Protein AF-A0A7C3VGY8-F1 (afdb_monomer_lite)

Foldseek 3Di:
DDPVVVVVVVVVVCCCVVVVDPCVVPPDDQDDDDPPDPDPRDDDDDDDDPVLLEDDQQDDDPVSQQVQQVVCLPVQARWFADPNWTKHQNDKAKFFAPPPVPQDDPDDDPPDPPPDPDPPVDDSNVGHDDDDVVLSVVCVPQDQDDRTQFFSDQDPSFTWGHHPDRRMIMTGAWMAIPPGDIDGSNCVCVVVVDDGGDGTD

pLDDT: mean 78.76, std 17.02, range [38.31, 96.25]

Sequence (201 aa):
MSLSGALLLAEVIKTVFKLRINVSKLGLPQTQVYSGSFSLTGSLTGLITQDKFKTDFFSDDPLEIYAKTRAFAETGGAFFVFRNKNVKIIEARLIADENYENCGNNKTKEKYFDNDAERRIFDYCDYTDYFPSAFLQGIKGMMPDVPAGVIIKADKAGLIVSTVKKGIYIQLLKLKPEGKNVMNYVDFINGFRLKQGEECR

Structure (mmCIF, N/CA/C/O backbone):
data_AF-A0A7C3VGY8-F1
#
_entry.id   AF-A0A7C3VGY8-F1
#
loop_
_atom_site.group_PDB
_atom_site.id
_atom_site.type_symbol
_atom_site.label_atom_id
_atom_site.label_alt_id
_atom_site.label_comp_id
_atom_site.label_asym_id
_atom_site.label_entity_id
_atom_site.label_seq_id
_atom_site.pdbx_PDB_ins_code
_atom_site.Cartn_x
_atom_site.Cartn_y
_atom_site.Cartn_z
_atom_site.occupancy
_atom_site.B_iso_or_equiv
_atom_site.auth_seq_id
_atom_site.auth_comp_id
_atom_site.auth_asym_id
_atom_site.auth_atom_id
_atom_site.pdbx_PDB_model_num
ATOM 1 N N . MET A 1 1 ? 13.370 12.744 -17.026 1.00 56.41 1 MET A N 1
ATOM 2 C CA . MET A 1 1 ? 14.260 11.605 -17.353 1.00 56.41 1 MET A CA 1
ATOM 3 C C . MET A 1 1 ? 15.155 11.355 -16.150 1.00 56.41 1 MET A C 1
ATOM 5 O O . MET A 1 1 ? 15.633 12.333 -15.589 1.00 56.41 1 MET A O 1
ATOM 9 N N . SER A 1 2 ? 15.344 10.105 -15.718 1.00 86.62 2 SER A N 1
ATOM 10 C CA . SER A 1 2 ? 16.280 9.805 -14.626 1.00 86.62 2 SER A CA 1
ATOM 11 C C . SER A 1 2 ? 17.726 10.032 -15.084 1.00 86.62 2 SER A C 1
ATOM 13 O O . SER A 1 2 ? 18.041 9.834 -16.260 1.00 86.62 2 SER A O 1
ATOM 15 N N . LEU A 1 3 ? 18.610 10.428 -14.161 1.00 89.62 3 LEU A N 1
ATOM 16 C CA . LEU A 1 3 ? 20.037 10.625 -14.446 1.00 89.62 3 LEU A CA 1
ATOM 17 C C . LEU A 1 3 ? 20.660 9.363 -15.063 1.00 89.62 3 LEU A C 1
ATOM 19 O O . LEU A 1 3 ? 21.367 9.444 -16.064 1.00 89.62 3 LEU A O 1
ATOM 23 N N . SER A 1 4 ? 20.320 8.191 -14.522 1.00 92.19 4 SER A N 1
ATOM 24 C CA . SER A 1 4 ? 20.782 6.898 -15.031 1.00 92.19 4 SER A CA 1
ATOM 25 C C . SER A 1 4 ? 20.350 6.654 -16.476 1.00 92.19 4 SER A C 1
ATOM 27 O O . SER A 1 4 ? 21.155 6.191 -17.277 1.00 92.19 4 SER A O 1
ATOM 29 N N . GLY A 1 5 ? 19.107 7.005 -16.832 1.00 91.38 5 GLY A N 1
ATOM 30 C CA . GLY A 1 5 ? 18.607 6.866 -18.200 1.00 91.38 5 GLY A CA 1
ATOM 31 C C . GLY A 1 5 ? 19.351 7.766 -19.187 1.00 91.38 5 GLY A C 1
ATOM 32 O O . GLY A 1 5 ? 19.721 7.318 -20.270 1.00 91.38 5 GLY A O 1
ATOM 33 N N . ALA A 1 6 ? 19.634 9.011 -18.794 1.00 92.75 6 ALA A N 1
ATOM 34 C CA . ALA A 1 6 ? 20.391 9.945 -19.624 1.00 92.75 6 ALA A CA 1
ATOM 35 C C . ALA A 1 6 ? 21.850 9.494 -19.829 1.00 92.75 6 ALA A C 1
ATOM 37 O O . ALA A 1 6 ? 22.349 9.542 -20.952 1.00 92.75 6 ALA A O 1
ATOM 38 N N . LEU A 1 7 ? 22.516 9.012 -18.772 1.00 94.50 7 LEU A N 1
ATOM 39 C CA . LEU A 1 7 ? 23.892 8.506 -18.846 1.00 94.50 7 LEU A CA 1
ATOM 40 C C . LEU A 1 7 ? 23.999 7.246 -19.713 1.00 94.50 7 LEU A C 1
ATOM 42 O O . LEU A 1 7 ? 24.884 7.167 -20.562 1.00 94.50 7 LEU A O 1
ATOM 46 N N . LEU A 1 8 ? 23.076 6.292 -19.542 1.00 93.06 8 LEU A N 1
ATOM 47 C CA . LEU A 1 8 ? 23.017 5.091 -20.379 1.00 93.06 8 LEU A CA 1
ATOM 48 C C . LEU A 1 8 ? 22.812 5.449 -21.849 1.00 93.06 8 LEU A C 1
ATOM 50 O O . LEU A 1 8 ? 23.540 4.952 -22.703 1.00 93.06 8 LEU A O 1
ATOM 54 N N . LEU A 1 9 ? 21.863 6.340 -22.147 1.00 92.12 9 LEU A N 1
ATOM 55 C CA . LEU A 1 9 ? 21.611 6.776 -23.517 1.00 92.12 9 LEU A CA 1
ATOM 56 C C . LEU A 1 9 ? 22.845 7.456 -24.125 1.00 92.12 9 LEU A C 1
ATOM 58 O O . LEU A 1 9 ? 23.210 7.155 -25.260 1.00 92.12 9 LEU A O 1
ATOM 62 N N . ALA A 1 10 ? 23.511 8.331 -23.369 1.00 93.25 10 ALA A N 1
ATOM 63 C CA . ALA A 1 10 ? 24.729 8.997 -23.817 1.00 93.25 10 ALA A CA 1
ATOM 64 C C . ALA A 1 10 ? 25.854 7.994 -24.130 1.00 93.25 10 ALA A C 1
ATOM 66 O O . ALA A 1 10 ? 26.498 8.102 -25.176 1.00 93.25 10 ALA A O 1
ATOM 67 N N . GLU A 1 11 ? 26.062 6.990 -23.274 1.00 92.00 11 GLU A N 1
ATOM 68 C CA . GLU A 1 11 ? 27.097 5.973 -23.490 1.00 92.00 11 GLU A CA 1
ATOM 69 C C . GLU A 1 11 ? 26.755 5.040 -24.661 1.00 92.00 11 GLU A C 1
ATOM 71 O O . GLU A 1 11 ? 27.634 4.703 -25.459 1.00 92.00 11 GLU A O 1
ATOM 76 N N . VAL A 1 12 ? 25.477 4.682 -24.834 1.00 88.88 12 VAL A N 1
ATOM 77 C CA . VAL A 1 12 ? 25.000 3.917 -25.998 1.00 88.88 12 VAL A CA 1
ATOM 78 C C . VAL A 1 12 ? 25.248 4.697 -27.288 1.00 88.88 12 VAL A C 1
ATOM 80 O O . VAL A 1 12 ? 25.856 4.156 -28.211 1.00 88.88 12 VAL A O 1
ATOM 83 N N . ILE A 1 13 ? 24.857 5.975 -27.346 1.00 89.44 13 ILE A N 1
ATOM 84 C CA . ILE A 1 13 ? 25.100 6.851 -28.505 1.00 89.44 13 ILE A CA 1
ATOM 85 C C . ILE A 1 13 ? 26.599 6.897 -28.812 1.00 89.44 13 ILE A C 1
ATOM 87 O O . ILE A 1 13 ? 27.023 6.598 -29.930 1.00 89.44 13 ILE A O 1
ATOM 91 N N . LYS A 1 14 ? 27.424 7.203 -27.808 1.00 91.19 14 LYS A N 1
ATOM 92 C CA . LYS A 1 14 ? 28.880 7.284 -27.957 1.00 91.19 14 LYS A CA 1
ATOM 93 C C . LYS A 1 14 ? 29.476 5.980 -28.481 1.00 91.19 14 LYS A C 1
ATOM 95 O O . LYS A 1 14 ? 30.331 6.022 -29.363 1.00 91.19 14 LYS A O 1
ATOM 100 N N . THR A 1 15 ? 29.013 4.836 -27.987 1.00 88.06 15 THR A N 1
ATOM 101 C CA . THR A 1 15 ? 29.495 3.515 -28.408 1.00 88.06 15 THR A CA 1
ATOM 102 C C . THR A 1 15 ? 29.087 3.208 -29.848 1.00 88.06 15 THR A C 1
ATOM 104 O O . THR A 1 15 ? 29.935 2.808 -30.647 1.00 88.06 15 THR A O 1
ATOM 107 N N . VAL A 1 16 ? 27.830 3.469 -30.219 1.00 86.50 16 VAL A N 1
ATOM 108 C CA . VAL A 1 16 ? 27.329 3.269 -31.589 1.00 86.50 16 VAL A CA 1
ATOM 109 C C . VAL A 1 16 ? 28.125 4.107 -32.592 1.00 86.50 16 VAL A C 1
ATOM 111 O O . VAL A 1 16 ? 28.576 3.568 -33.603 1.00 86.50 16 VAL A O 1
ATOM 114 N N . PHE A 1 17 ? 28.374 5.388 -32.302 1.00 87.00 17 PHE A N 1
ATOM 115 C CA . PHE A 1 17 ? 29.113 6.271 -33.213 1.00 87.00 17 PHE A CA 1
ATOM 116 C C . PHE A 1 17 ? 30.624 6.003 -33.230 1.00 87.00 17 PHE A C 1
ATOM 118 O O . PHE A 1 17 ? 31.230 6.014 -34.303 1.00 87.00 17 PHE A O 1
ATOM 125 N N . LYS A 1 18 ? 31.244 5.728 -32.074 1.00 89.94 18 LYS A N 1
ATOM 126 C CA . LYS A 1 18 ? 32.696 5.495 -31.978 1.00 89.94 18 LYS A CA 1
ATOM 127 C C . LYS A 1 18 ? 33.111 4.152 -32.575 1.00 89.94 18 LYS A C 1
ATOM 129 O O . LYS A 1 18 ? 34.132 4.084 -33.251 1.00 89.94 18 LYS A O 1
ATOM 134 N N . LEU A 1 19 ? 32.334 3.098 -32.328 1.00 85.25 19 LEU A N 1
ATOM 135 C CA . LEU A 1 19 ? 32.638 1.740 -32.793 1.00 85.25 19 LEU A CA 1
ATOM 136 C C . LEU A 1 19 ? 31.922 1.381 -34.104 1.00 85.25 19 LEU A C 1
ATOM 138 O O . LEU A 1 19 ? 32.113 0.280 -34.611 1.00 85.25 19 LEU A O 1
ATOM 142 N N . ARG A 1 20 ? 31.108 2.296 -34.660 1.00 81.88 20 ARG A N 1
ATOM 143 C CA . ARG A 1 20 ? 30.289 2.083 -35.870 1.00 81.88 20 ARG A CA 1
ATOM 144 C C . ARG A 1 20 ? 29.489 0.775 -35.805 1.00 81.88 20 ARG A C 1
ATOM 146 O O . ARG A 1 20 ? 29.411 0.031 -36.783 1.00 81.88 20 ARG A O 1
ATOM 153 N N . ILE A 1 21 ? 28.914 0.481 -34.636 1.00 80.19 21 ILE A N 1
ATOM 154 C CA . ILE A 1 21 ? 28.142 -0.746 -34.416 1.00 80.19 21 ILE A CA 1
ATOM 155 C C . ILE A 1 21 ? 26.919 -0.717 -35.323 1.00 80.19 21 ILE A C 1
ATOM 157 O O . ILE A 1 21 ? 26.091 0.191 -35.254 1.00 80.19 21 ILE A O 1
ATOM 161 N N . ASN A 1 22 ? 26.778 -1.750 -36.149 1.00 78.50 22 ASN A N 1
ATOM 162 C CA . ASN A 1 22 ? 25.560 -1.955 -36.908 1.00 78.50 22 ASN A CA 1
ATOM 163 C C . ASN A 1 22 ? 24.499 -2.584 -35.994 1.00 78.50 22 ASN A C 1
ATOM 165 O O . ASN A 1 22 ? 24.456 -3.802 -35.820 1.00 78.50 22 ASN A O 1
ATOM 169 N N . VAL A 1 23 ? 23.662 -1.738 -35.390 1.00 76.94 23 VAL A N 1
ATOM 170 C CA . VAL A 1 23 ? 22.652 -2.143 -34.398 1.00 76.94 23 VAL A CA 1
ATOM 171 C C . VAL A 1 23 ? 21.652 -3.154 -34.969 1.00 76.94 23 VAL A C 1
ATOM 173 O O . VAL A 1 23 ? 21.192 -4.018 -34.232 1.00 76.94 23 VAL A O 1
ATOM 176 N N . SER A 1 24 ? 21.373 -3.135 -36.278 1.00 74.00 24 SER A N 1
ATOM 177 C CA . SER A 1 24 ? 20.481 -4.133 -36.889 1.00 74.00 24 SER A CA 1
ATOM 178 C C . SER A 1 24 ? 21.103 -5.529 -36.994 1.00 74.00 24 SER A C 1
ATOM 180 O O . SER A 1 24 ? 20.370 -6.503 -37.130 1.00 74.00 24 SER A O 1
ATOM 182 N N . LYS A 1 25 ? 22.437 -5.642 -36.918 1.00 74.56 25 LYS A N 1
ATOM 183 C CA . LYS A 1 25 ? 23.167 -6.921 -36.972 1.00 74.56 25 LYS A CA 1
ATOM 184 C C . LYS A 1 25 ? 23.657 -7.408 -35.609 1.00 74.56 25 LYS A C 1
ATOM 186 O O . LYS A 1 25 ? 23.795 -8.608 -35.416 1.00 74.56 25 LYS A O 1
ATOM 191 N N . LEU A 1 26 ? 23.982 -6.481 -34.708 1.00 75.38 26 LEU A N 1
ATOM 192 C CA . LEU A 1 26 ? 24.621 -6.763 -33.415 1.00 75.38 26 LEU A CA 1
ATOM 193 C C . LEU A 1 26 ? 23.716 -6.459 -32.214 1.00 75.38 26 LEU A C 1
ATOM 195 O O . LEU A 1 26 ? 24.112 -6.699 -31.075 1.00 75.38 26 LEU A O 1
ATOM 199 N N . GLY A 1 27 ? 22.522 -5.911 -32.447 1.00 75.38 27 GLY A N 1
ATOM 200 C CA . GLY A 1 27 ? 21.518 -5.744 -31.406 1.00 75.38 27 GLY A CA 1
ATOM 201 C C . GLY A 1 27 ? 21.062 -7.101 -30.879 1.00 75.38 27 GLY A C 1
ATOM 202 O O . GLY A 1 27 ? 20.895 -8.048 -31.645 1.00 75.38 27 GLY A O 1
ATOM 203 N N . LEU A 1 28 ? 20.853 -7.192 -29.567 1.00 77.69 28 LEU A N 1
ATOM 204 C CA . LEU A 1 28 ? 20.262 -8.376 -28.955 1.00 77.69 28 LEU A CA 1
ATOM 205 C C . LEU A 1 28 ? 18.765 -8.399 -29.302 1.00 77.69 28 LEU A C 1
ATOM 207 O O . LEU A 1 28 ? 18.043 -7.495 -28.869 1.00 77.69 28 LEU A O 1
ATOM 211 N N . PRO A 1 29 ? 18.280 -9.374 -30.094 1.00 73.62 29 PRO A N 1
ATOM 212 C CA . PRO A 1 29 ? 16.857 -9.478 -30.370 1.00 73.62 29 PRO A CA 1
ATOM 213 C C . PRO A 1 29 ? 16.116 -9.811 -29.074 1.00 73.62 29 PRO A C 1
ATOM 215 O O . PRO A 1 29 ? 16.595 -10.591 -28.251 1.00 73.62 29 PRO A O 1
ATOM 218 N N . GLN A 1 30 ? 14.927 -9.237 -28.893 1.00 69.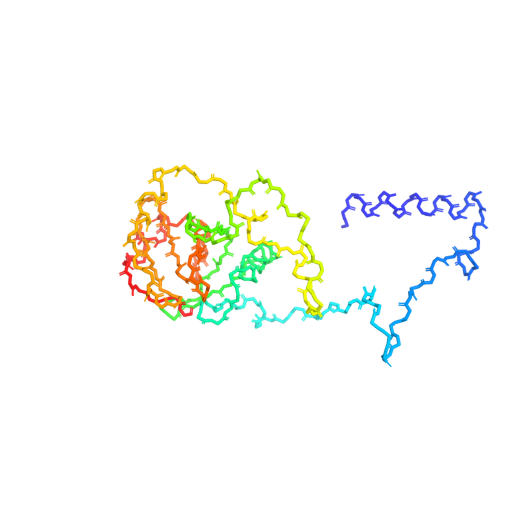88 30 GLN A N 1
ATOM 219 C CA . GLN A 1 30 ? 14.043 -9.682 -27.820 1.00 69.88 30 GLN A CA 1
ATOM 220 C C . GLN A 1 30 ? 13.594 -11.113 -28.121 1.00 69.88 30 GLN A C 1
ATOM 222 O O . GLN A 1 30 ? 13.095 -11.393 -29.213 1.00 69.88 30 GLN A O 1
ATOM 227 N N . THR A 1 31 ? 13.768 -12.018 -27.160 1.00 69.75 31 THR A N 1
ATOM 228 C CA . THR A 1 31 ? 13.291 -13.396 -27.282 1.00 69.75 31 THR A CA 1
ATOM 229 C C . THR A 1 31 ? 11.768 -13.379 -27.367 1.00 69.75 31 THR A C 1
ATOM 231 O O . THR A 1 31 ? 11.090 -13.022 -26.402 1.00 69.75 31 THR A O 1
ATOM 234 N N . GLN A 1 32 ? 11.221 -13.728 -28.532 1.00 60.91 32 GLN A N 1
ATOM 235 C CA . GLN A 1 32 ? 9.778 -13.848 -28.710 1.00 60.91 32 GLN A CA 1
ATOM 236 C C . GLN A 1 32 ? 9.271 -15.057 -27.921 1.00 60.91 32 GLN A C 1
ATOM 238 O O . GLN A 1 32 ? 9.801 -16.161 -28.046 1.00 60.91 32 GLN A O 1
ATOM 243 N N . VAL A 1 33 ? 8.243 -14.844 -27.102 1.00 58.56 33 VAL A N 1
ATOM 244 C CA . VAL A 1 33 ? 7.562 -15.923 -26.386 1.00 58.56 33 VAL A CA 1
ATOM 245 C C . VAL A 1 33 ? 6.586 -16.576 -27.365 1.00 58.56 33 VAL A C 1
ATOM 247 O O . VAL A 1 33 ? 5.545 -16.003 -27.678 1.00 58.56 33 VAL A O 1
ATOM 250 N N . TYR A 1 34 ? 6.928 -17.757 -27.884 1.00 53.78 34 TYR A N 1
ATOM 251 C CA . TYR A 1 34 ? 5.995 -18.564 -28.673 1.00 53.78 34 TYR A CA 1
ATOM 252 C C . TYR A 1 34 ? 4.955 -19.202 -27.745 1.00 53.78 34 TYR A C 1
ATOM 254 O O . TYR A 1 34 ? 5.297 -19.738 -26.687 1.00 53.78 34 TYR A O 1
ATOM 262 N N . SER A 1 35 ? 3.683 -19.167 -28.149 1.00 48.94 35 SER A N 1
ATOM 263 C CA . SER A 1 35 ? 2.588 -19.851 -27.457 1.00 48.94 35 SER A CA 1
ATOM 264 C C . SER A 1 35 ? 2.869 -21.359 -27.409 1.00 48.94 35 SER A C 1
ATOM 266 O O . SER A 1 35 ? 2.664 -22.056 -28.400 1.00 48.94 35 SER A O 1
ATOM 268 N N . GLY A 1 36 ? 3.389 -21.851 -26.282 1.00 54.25 36 GLY A N 1
ATOM 269 C CA . GLY A 1 36 ? 3.703 -23.270 -26.064 1.00 54.25 36 GLY A CA 1
ATOM 270 C C . GLY A 1 36 ? 5.089 -23.553 -25.475 1.00 54.25 36 GLY A C 1
ATOM 271 O O . GLY A 1 36 ? 5.300 -24.643 -24.954 1.00 54.25 36 GLY A O 1
ATOM 272 N N . SER A 1 37 ? 6.021 -22.593 -25.486 1.00 46.81 37 SER A N 1
ATOM 273 C CA . SER A 1 37 ? 7.323 -22.731 -24.817 1.00 46.81 37 SER A CA 1
ATOM 274 C C . SER A 1 37 ? 7.367 -21.872 -23.554 1.00 46.81 37 SER A C 1
ATOM 276 O O . SER A 1 37 ? 7.273 -20.647 -23.631 1.00 46.81 37 SER A O 1
ATOM 278 N N . PHE A 1 38 ? 7.526 -22.511 -22.396 1.00 47.41 38 PHE A N 1
ATOM 279 C CA . PHE A 1 38 ? 7.606 -21.880 -21.076 1.00 47.41 38 PHE A CA 1
ATOM 280 C C . P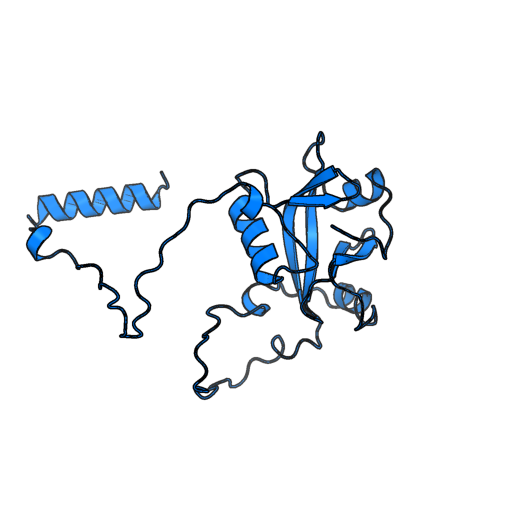HE A 1 38 ? 8.959 -21.159 -20.889 1.00 47.41 38 PHE A C 1
ATOM 282 O O . PHE A 1 38 ? 9.815 -21.580 -20.120 1.00 47.41 38 PHE A O 1
ATOM 289 N N . SER A 1 39 ? 9.186 -20.081 -21.642 1.00 47.94 39 SER A N 1
ATOM 290 C CA . SER A 1 39 ? 10.309 -19.156 -21.456 1.00 47.94 39 SER A CA 1
ATOM 291 C C . SER A 1 39 ? 9.740 -17.771 -21.155 1.00 47.94 39 SER A C 1
ATOM 293 O O . SER A 1 39 ? 9.457 -16.990 -22.062 1.00 47.94 39 SER A O 1
ATOM 295 N N . LEU A 1 40 ? 9.536 -17.486 -19.864 1.00 51.22 40 LEU A N 1
ATOM 296 C CA . LEU A 1 40 ? 9.096 -16.193 -19.326 1.00 51.22 40 LEU A CA 1
ATOM 297 C C . LEU A 1 40 ? 10.160 -15.098 -19.539 1.00 51.22 40 LEU A C 1
ATOM 299 O O . LEU A 1 40 ? 10.891 -14.761 -18.610 1.00 51.22 40 LEU A O 1
ATOM 303 N N . THR A 1 41 ? 10.277 -14.516 -20.732 1.00 57.12 41 THR A N 1
ATOM 304 C CA . THR A 1 41 ? 11.189 -13.364 -20.932 1.00 57.12 41 THR A CA 1
ATOM 305 C C . THR A 1 41 ? 10.503 -12.085 -21.394 1.00 57.12 41 THR A C 1
ATOM 307 O O . THR A 1 41 ? 11.120 -11.026 -21.346 1.00 57.12 41 THR A O 1
ATOM 310 N N . GLY A 1 42 ? 9.233 -12.147 -21.801 1.00 57.12 42 GLY A N 1
ATOM 311 C CA . GLY A 1 42 ? 8.438 -10.968 -22.141 1.00 57.12 42 GLY A CA 1
ATOM 312 C C . GLY A 1 42 ? 7.233 -10.834 -21.219 1.00 57.12 42 GLY A C 1
ATOM 313 O O . GLY A 1 42 ? 6.393 -11.728 -21.183 1.00 57.12 42 GLY A O 1
ATOM 314 N N . SER A 1 43 ? 7.127 -9.717 -20.500 1.00 67.38 43 SER A N 1
ATOM 315 C CA . SER A 1 43 ? 5.898 -9.301 -19.822 1.00 67.38 43 SER A CA 1
ATOM 316 C C . SER A 1 43 ? 5.405 -7.989 -20.429 1.00 67.38 43 SER A C 1
ATOM 318 O O . SER A 1 43 ? 6.192 -7.108 -20.776 1.00 67.38 43 SER A O 1
ATOM 320 N N . LEU A 1 44 ? 4.089 -7.874 -20.606 1.00 75.44 44 LEU A N 1
ATOM 321 C CA . LEU A 1 44 ? 3.456 -6.638 -21.051 1.00 75.44 44 LEU A CA 1
ATOM 322 C C . LEU A 1 44 ? 2.961 -5.875 -19.828 1.00 75.44 44 LEU A C 1
ATOM 324 O O . LEU A 1 44 ? 2.188 -6.402 -19.028 1.00 75.44 44 LEU A O 1
ATOM 328 N N . THR A 1 45 ? 3.375 -4.620 -19.703 1.00 78.44 45 THR A N 1
ATOM 329 C CA . THR A 1 45 ? 2.838 -3.720 -18.683 1.00 78.44 45 THR A CA 1
ATOM 330 C C . THR A 1 45 ? 1.561 -3.084 -19.217 1.00 78.44 45 THR A C 1
ATOM 332 O O . THR A 1 45 ? 1.598 -2.318 -20.179 1.00 78.44 45 THR A O 1
ATOM 335 N N . GLY A 1 46 ? 0.424 -3.412 -18.606 1.00 79.19 46 GLY A N 1
ATOM 336 C CA . GLY A 1 46 ? -0.855 -2.786 -18.934 1.00 79.19 46 GLY A CA 1
ATOM 337 C C . GLY A 1 46 ? -0.895 -1.306 -18.544 1.00 79.19 46 GLY A C 1
ATOM 338 O O . GLY A 1 46 ? -0.167 -0.856 -17.658 1.00 79.19 46 GLY A O 1
ATOM 339 N N . LEU A 1 47 ? -1.781 -0.547 -19.189 1.00 85.31 47 LEU A N 1
ATOM 340 C CA . LEU A 1 47 ? -2.054 0.830 -18.789 1.00 85.31 47 LEU A CA 1
ATOM 341 C C . LEU A 1 47 ? -2.688 0.850 -17.390 1.00 85.31 47 LEU A C 1
ATOM 343 O O . LEU A 1 47 ? -3.615 0.091 -17.106 1.00 85.31 47 LEU A O 1
ATOM 347 N N . ILE A 1 48 ? -2.202 1.736 -16.523 1.00 84.88 48 ILE A N 1
ATOM 348 C CA . ILE A 1 48 ? -2.739 1.899 -15.171 1.00 84.88 48 ILE A CA 1
ATOM 349 C C . ILE A 1 48 ? -4.038 2.711 -15.259 1.00 84.88 48 ILE A C 1
ATOM 351 O O . ILE A 1 48 ? -4.013 3.906 -15.551 1.00 84.88 48 ILE A O 1
ATOM 355 N N . THR A 1 49 ? -5.175 2.062 -15.005 1.00 87.19 49 THR A N 1
ATOM 356 C CA . THR A 1 49 ? -6.491 2.710 -14.885 1.00 87.19 49 THR A CA 1
ATOM 357 C C . THR A 1 49 ? -6.763 3.154 -13.445 1.00 87.19 49 THR A C 1
ATOM 359 O O . THR A 1 49 ? -6.103 2.697 -12.513 1.00 87.19 49 THR A O 1
ATOM 362 N N . GLN A 1 50 ? -7.744 4.041 -13.235 1.00 82.38 50 GLN A N 1
ATOM 363 C CA . GLN A 1 50 ? -8.093 4.541 -11.894 1.00 82.38 50 GLN A CA 1
ATOM 364 C C . GLN A 1 50 ? -8.505 3.423 -10.926 1.00 82.38 50 GLN A C 1
ATOM 366 O O . GLN A 1 50 ? -8.144 3.469 -9.752 1.00 82.38 50 GLN A O 1
ATOM 371 N N . ASP A 1 51 ? -9.163 2.378 -11.424 1.00 85.25 51 ASP A N 1
ATOM 372 C CA . ASP A 1 51 ? -9.586 1.235 -10.609 1.00 85.25 51 ASP A CA 1
ATOM 373 C C . ASP A 1 51 ? -8.401 0.483 -9.994 1.00 85.25 51 ASP A C 1
ATOM 375 O O . ASP A 1 51 ? -8.517 -0.082 -8.912 1.00 85.25 51 ASP A O 1
ATOM 379 N N . LYS A 1 52 ? -7.224 0.527 -10.637 1.00 87.38 52 LYS A N 1
ATOM 380 C CA . LYS A 1 52 ? -5.999 -0.102 -10.121 1.00 87.38 52 LYS A CA 1
ATOM 381 C C . LYS A 1 52 ? -5.407 0.620 -8.910 1.00 87.38 52 LYS A C 1
ATOM 383 O O . LYS A 1 52 ? -4.587 0.028 -8.212 1.00 87.38 52 LYS A O 1
ATOM 388 N N . PHE A 1 53 ? -5.815 1.865 -8.656 1.00 88.12 53 PHE A N 1
ATOM 389 C CA . PHE A 1 53 ? -5.431 2.600 -7.449 1.00 88.12 53 PHE A CA 1
ATOM 390 C C . PHE A 1 53 ? -6.295 2.232 -6.247 1.00 88.12 53 PHE A C 1
ATOM 392 O O . PHE A 1 53 ? -5.881 2.504 -5.119 1.00 88.12 53 PHE A O 1
ATOM 399 N N . LYS A 1 54 ? -7.481 1.652 -6.471 1.00 93.19 54 LYS A N 1
ATOM 400 C CA . LYS A 1 54 ? -8.333 1.207 -5.379 1.00 93.19 54 LYS A CA 1
ATOM 401 C C . LYS A 1 54 ? -7.711 -0.039 -4.747 1.00 93.19 54 LYS A C 1
ATOM 403 O O . LYS A 1 54 ? -7.384 -1.010 -5.429 1.00 93.19 54 LYS A O 1
ATOM 408 N N . THR A 1 55 ? -7.554 0.030 -3.439 1.00 93.31 55 THR A N 1
ATOM 409 C CA . THR A 1 55 ? -7.121 -1.057 -2.575 1.00 93.31 55 THR A CA 1
ATOM 410 C C . THR A 1 55 ? -8.343 -1.629 -1.887 1.00 93.31 55 THR A C 1
ATOM 412 O O . THR A 1 55 ? -9.118 -0.874 -1.294 1.00 93.31 55 THR A O 1
ATOM 415 N N . ASP A 1 56 ? -8.475 -2.949 -1.920 1.00 93.25 56 ASP A N 1
ATOM 416 C CA . ASP A 1 56 ? -9.487 -3.662 -1.152 1.00 93.25 56 ASP A CA 1
ATOM 417 C C . ASP A 1 56 ? -8.808 -4.609 -0.157 1.00 93.25 56 ASP A C 1
ATOM 419 O O . ASP A 1 56 ? -8.228 -5.625 -0.532 1.00 93.25 56 ASP A O 1
ATOM 423 N N . PHE A 1 57 ? -8.872 -4.279 1.134 1.00 92.56 57 PHE A N 1
ATOM 424 C CA . PHE A 1 57 ? -8.261 -5.100 2.182 1.00 92.56 57 PHE A CA 1
ATOM 425 C C . PHE A 1 57 ? -8.958 -6.454 2.380 1.00 92.56 57 PHE A C 1
ATOM 427 O O . PHE A 1 57 ? -8.384 -7.325 3.036 1.00 92.56 57 PHE A O 1
ATOM 434 N N . PHE A 1 58 ? -10.168 -6.636 1.839 1.00 91.81 58 PHE A N 1
ATOM 435 C CA . PHE A 1 58 ? -10.947 -7.870 1.944 1.00 91.81 58 PHE A CA 1
ATOM 436 C C . PHE A 1 58 ? -10.595 -8.895 0.865 1.00 91.81 58 PHE A C 1
ATOM 438 O O . PHE A 1 58 ? -10.845 -10.084 1.069 1.00 91.81 58 PHE A O 1
ATOM 445 N N . SER A 1 59 ? -10.035 -8.458 -0.266 1.00 91.38 59 SER A N 1
ATOM 446 C CA . SER A 1 59 ? -9.715 -9.334 -1.399 1.00 91.38 59 SER A CA 1
ATOM 447 C C . SER A 1 59 ? -8.251 -9.309 -1.818 1.00 91.38 59 SER A C 1
ATOM 449 O O . SER A 1 59 ? -7.736 -10.344 -2.243 1.00 91.38 59 SER A O 1
ATOM 451 N N . ASP A 1 60 ? -7.587 -8.156 -1.731 1.00 91.19 60 ASP A N 1
ATOM 452 C CA . ASP A 1 60 ? -6.249 -7.985 -2.293 1.00 91.19 60 ASP A CA 1
ATOM 453 C C . ASP A 1 60 ? -5.188 -8.687 -1.439 1.00 91.19 60 ASP A C 1
ATOM 455 O O . ASP A 1 60 ? -5.242 -8.700 -0.204 1.00 91.19 60 ASP A O 1
ATOM 459 N N . ASP A 1 61 ? -4.170 -9.233 -2.108 1.00 91.44 61 ASP A N 1
ATOM 460 C CA . ASP A 1 61 ? -3.022 -9.813 -1.419 1.00 91.44 61 ASP A CA 1
ATOM 461 C C . ASP A 1 61 ? -2.229 -8.718 -0.679 1.00 91.44 61 ASP A C 1
ATOM 463 O O . ASP A 1 61 ? -1.999 -7.645 -1.244 1.00 91.44 61 ASP A O 1
ATOM 467 N N . PRO A 1 62 ? -1.735 -8.952 0.551 1.00 91.06 62 PRO A N 1
ATOM 468 C CA . PRO A 1 62 ? -1.034 -7.918 1.313 1.00 91.06 62 PRO A CA 1
ATOM 469 C C . PRO A 1 62 ? 0.185 -7.359 0.580 1.00 91.06 62 PRO A C 1
ATOM 471 O O . PRO A 1 62 ? 0.481 -6.164 0.680 1.00 91.06 62 PRO A O 1
ATOM 474 N N . LEU A 1 63 ? 0.879 -8.214 -0.179 1.00 90.19 63 LEU A N 1
ATOM 475 C CA . LEU A 1 63 ? 2.035 -7.819 -0.972 1.00 90.19 63 LEU A CA 1
ATOM 476 C C . LEU A 1 63 ? 1.612 -6.888 -2.106 1.00 90.19 63 LEU A C 1
ATOM 478 O O . LEU A 1 63 ? 2.291 -5.902 -2.380 1.00 90.19 63 LEU A O 1
ATOM 482 N N . GLU A 1 64 ? 0.471 -7.175 -2.733 1.00 90.44 64 GLU A N 1
ATOM 483 C CA . GLU A 1 64 ? -0.105 -6.335 -3.776 1.00 90.44 64 GLU A CA 1
ATOM 484 C C . GLU A 1 64 ? -0.515 -4.975 -3.209 1.00 90.44 64 GLU A C 1
ATOM 486 O O . GLU A 1 64 ? -0.167 -3.948 -3.788 1.00 90.44 64 GLU A O 1
ATOM 491 N N . ILE A 1 65 ? -1.173 -4.937 -2.047 1.00 92.38 65 ILE A N 1
ATOM 492 C CA . ILE A 1 65 ? -1.550 -3.680 -1.384 1.00 92.38 65 ILE A CA 1
ATOM 493 C C . ILE A 1 65 ? -0.308 -2.836 -1.073 1.00 92.38 65 ILE A C 1
ATOM 495 O O . ILE A 1 65 ? -0.268 -1.627 -1.341 1.00 92.38 65 ILE A O 1
ATOM 499 N N . TYR A 1 66 ? 0.724 -3.467 -0.518 1.00 92.50 66 TYR A N 1
ATOM 500 C CA . TYR A 1 66 ? 1.987 -2.805 -0.212 1.00 92.50 66 TYR A CA 1
ATOM 501 C C . TYR A 1 66 ? 2.691 -2.305 -1.482 1.00 92.50 66 TYR A C 1
ATOM 503 O O . TYR A 1 66 ? 3.127 -1.149 -1.540 1.00 92.50 66 TYR A O 1
ATOM 511 N N . ALA A 1 67 ? 2.737 -3.126 -2.533 1.00 90.56 67 ALA A N 1
ATOM 512 C CA . ALA A 1 67 ? 3.312 -2.764 -3.823 1.00 90.56 67 ALA A CA 1
ATOM 513 C C . ALA A 1 67 ? 2.552 -1.605 -4.484 1.00 90.56 67 ALA A C 1
ATOM 515 O O . ALA A 1 67 ? 3.192 -0.647 -4.916 1.00 90.56 67 ALA A O 1
ATOM 516 N N . LYS A 1 68 ? 1.211 -1.630 -4.494 1.00 92.00 68 LYS A N 1
ATOM 517 C CA . LYS A 1 68 ? 0.355 -0.523 -4.965 1.00 92.00 68 LYS A CA 1
ATOM 518 C C . LYS A 1 68 ? 0.666 0.761 -4.203 1.00 92.00 68 LYS A C 1
ATOM 520 O O . LYS A 1 68 ? 0.884 1.806 -4.812 1.00 92.00 68 LYS A O 1
ATOM 525 N N . THR A 1 69 ? 0.747 0.680 -2.875 1.00 92.81 69 THR A N 1
ATOM 526 C CA . THR A 1 69 ? 1.051 1.838 -2.023 1.00 92.81 69 THR A CA 1
ATOM 527 C C . THR A 1 69 ? 2.388 2.473 -2.409 1.00 92.81 69 THR A C 1
ATOM 529 O O . THR A 1 69 ? 2.467 3.689 -2.575 1.00 92.81 69 THR A O 1
ATOM 532 N N . ARG A 1 70 ? 3.429 1.659 -2.622 1.00 91.25 70 ARG A N 1
ATOM 533 C CA . ARG A 1 70 ? 4.757 2.144 -3.028 1.00 91.25 70 ARG A CA 1
ATOM 534 C C . ARG A 1 70 ? 4.793 2.666 -4.458 1.00 91.25 70 ARG A C 1
ATOM 536 O O . ARG A 1 70 ? 5.356 3.729 -4.696 1.00 91.25 70 ARG A O 1
ATOM 543 N N . ALA A 1 71 ? 4.207 1.929 -5.397 1.00 90.69 71 ALA A N 1
ATOM 544 C CA . ALA A 1 71 ? 4.205 2.278 -6.813 1.00 90.69 71 ALA A CA 1
ATOM 545 C C . ALA A 1 71 ? 3.463 3.595 -7.077 1.00 90.69 71 ALA A C 1
ATOM 547 O O . ALA A 1 71 ? 3.856 4.358 -7.958 1.00 90.69 71 ALA A O 1
ATOM 548 N N . PHE A 1 72 ? 2.416 3.880 -6.299 1.00 90.19 72 PHE A N 1
ATOM 549 C CA . PHE A 1 72 ? 1.576 5.059 -6.489 1.00 90.19 72 PHE A CA 1
ATOM 550 C C . PHE A 1 72 ? 1.870 6.206 -5.522 1.00 90.19 72 PHE A C 1
ATOM 552 O O . PHE A 1 72 ? 1.179 7.219 -5.584 1.00 90.19 72 PHE A O 1
ATOM 559 N N . ALA A 1 73 ? 2.887 6.108 -4.660 1.00 86.94 73 ALA A N 1
ATOM 560 C CA . ALA A 1 73 ? 3.186 7.130 -3.652 1.00 86.94 73 ALA A CA 1
ATOM 561 C C . ALA A 1 73 ? 3.336 8.547 -4.251 1.00 86.94 73 ALA A C 1
ATOM 563 O O . ALA A 1 73 ? 2.804 9.512 -3.702 1.00 86.94 73 ALA A O 1
ATOM 564 N N . GLU A 1 74 ? 3.989 8.670 -5.412 1.00 83.25 74 GLU A N 1
ATOM 565 C CA . GLU A 1 74 ? 4.206 9.956 -6.096 1.00 83.25 74 GLU A CA 1
ATOM 566 C C . GLU A 1 74 ? 2.986 10.441 -6.895 1.00 83.25 74 GLU A C 1
ATOM 568 O O . GLU A 1 74 ? 2.767 11.643 -7.033 1.00 83.25 74 GLU A O 1
ATOM 573 N N . THR A 1 75 ? 2.150 9.525 -7.391 1.00 81.81 75 THR A N 1
ATOM 574 C CA . THR A 1 75 ? 0.950 9.841 -8.189 1.00 81.81 75 THR A CA 1
ATOM 575 C C . THR A 1 75 ? -0.299 10.067 -7.331 1.00 81.81 75 THR A C 1
ATOM 577 O O . THR A 1 75 ? -1.403 10.251 -7.847 1.00 81.81 75 THR A O 1
ATOM 580 N N . GLY A 1 76 ? -0.126 10.126 -6.008 1.00 76.38 76 GLY A N 1
ATOM 581 C CA . GLY A 1 76 ? -1.163 10.472 -5.039 1.00 76.38 76 GLY A CA 1
ATOM 582 C C . GLY A 1 76 ? -1.542 9.352 -4.074 1.00 76.38 76 GLY A C 1
ATOM 583 O O . GLY A 1 76 ? -2.329 9.621 -3.171 1.00 76.38 76 GLY A O 1
ATOM 584 N N . GLY A 1 77 ? -0.976 8.159 -4.222 1.00 84.38 77 GLY A N 1
ATOM 585 C CA . GLY A 1 77 ? -1.170 6.989 -3.367 1.00 84.38 77 GLY A CA 1
ATOM 586 C C . GLY A 1 77 ? -2.275 6.054 -3.857 1.00 84.38 77 GLY A C 1
ATOM 587 O O . GLY A 1 77 ? -3.216 6.479 -4.532 1.00 84.38 77 GLY A O 1
ATOM 588 N N . ALA A 1 78 ? -2.170 4.779 -3.475 1.00 93.94 78 ALA A N 1
ATOM 589 C CA . ALA A 1 78 ? -3.305 3.857 -3.506 1.00 93.94 78 ALA A CA 1
ATOM 590 C C . ALA A 1 78 ? -4.392 4.361 -2.540 1.00 93.94 78 ALA A C 1
ATOM 592 O O . ALA A 1 78 ? -4.077 5.117 -1.623 1.00 93.94 78 ALA A O 1
ATOM 593 N N . PHE A 1 79 ? -5.661 4.002 -2.707 1.00 94.69 79 PHE A N 1
ATOM 594 C CA . PHE A 1 79 ? -6.725 4.504 -1.833 1.00 94.69 79 PHE A CA 1
ATOM 595 C C . PHE A 1 79 ? -7.755 3.441 -1.482 1.00 94.69 79 PHE A C 1
ATOM 597 O O . PHE A 1 79 ? -7.986 2.510 -2.242 1.00 94.69 79 PHE A O 1
ATOM 604 N N . PHE A 1 80 ? -8.405 3.625 -0.340 1.00 94.50 80 PHE A N 1
ATOM 605 C CA . PHE A 1 80 ? -9.541 2.828 0.114 1.00 94.50 80 PHE A CA 1
ATOM 606 C C . PHE A 1 80 ? -10.687 3.761 0.534 1.00 94.50 80 PHE A C 1
ATOM 608 O O . PHE A 1 80 ? -10.503 4.982 0.625 1.00 94.50 80 PHE A O 1
ATOM 615 N N . VAL A 1 81 ? -11.878 3.215 0.750 1.00 92.69 81 VAL A N 1
ATOM 616 C CA . VAL A 1 81 ? -13.102 3.956 1.067 1.00 92.69 81 VAL A CA 1
ATOM 617 C C . VAL A 1 81 ? -13.467 3.782 2.542 1.00 92.69 81 VAL A C 1
ATOM 619 O O . VAL A 1 81 ? -14.165 2.862 2.962 1.00 92.69 81 VAL A O 1
ATOM 622 N N . PHE A 1 82 ? -13.102 4.767 3.356 1.00 92.19 82 PHE A N 1
ATOM 623 C CA . PHE A 1 82 ? -13.469 4.782 4.768 1.00 92.19 82 PHE A CA 1
ATOM 624 C C . PHE A 1 82 ? -14.637 5.734 5.025 1.00 92.19 82 PHE A C 1
ATOM 626 O O . PHE A 1 82 ? -14.530 6.938 4.785 1.00 92.19 82 PHE A O 1
ATOM 633 N N . ARG A 1 83 ? -15.760 5.209 5.539 1.00 91.00 83 ARG A N 1
ATOM 634 C CA . ARG A 1 83 ? -16.983 5.985 5.848 1.00 91.00 83 ARG A CA 1
ATOM 635 C C . ARG A 1 83 ? -17.433 6.877 4.675 1.00 91.00 83 ARG A C 1
ATOM 637 O O . ARG A 1 83 ? -17.662 8.075 4.850 1.00 91.00 83 ARG A O 1
ATOM 644 N N . ASN A 1 84 ? -17.531 6.289 3.480 1.00 91.50 84 ASN A N 1
ATOM 645 C CA . ASN A 1 84 ? -17.882 6.959 2.216 1.00 91.50 84 ASN A CA 1
ATOM 646 C C . ASN A 1 84 ? -16.932 8.095 1.803 1.00 91.50 84 ASN A C 1
ATOM 648 O O . ASN A 1 84 ? -17.328 8.984 1.052 1.00 91.50 84 ASN A O 1
ATOM 652 N N . LYS A 1 85 ? -15.689 8.091 2.294 1.00 92.75 85 LYS A N 1
ATOM 653 C CA . LYS A 1 85 ? -14.655 9.039 1.877 1.00 92.75 85 LYS A CA 1
ATOM 654 C C . LYS A 1 85 ? -13.451 8.298 1.346 1.00 92.75 85 LYS A C 1
ATOM 656 O O . LYS A 1 85 ? -13.008 7.316 1.944 1.00 92.75 85 LYS A O 1
ATOM 661 N N . ASN A 1 86 ? -12.882 8.820 0.269 1.00 93.88 86 ASN A N 1
ATOM 662 C CA . ASN A 1 86 ? -11.642 8.277 -0.260 1.00 93.88 86 ASN A CA 1
ATOM 663 C C . ASN A 1 86 ? -10.486 8.645 0.677 1.00 93.88 86 ASN A C 1
ATOM 665 O O . ASN A 1 86 ? -10.249 9.819 0.977 1.00 93.88 86 ASN A O 1
ATOM 669 N N . VAL A 1 87 ? -9.752 7.643 1.145 1.00 94.81 87 VAL A N 1
ATOM 670 C CA . VAL A 1 87 ? -8.556 7.821 1.967 1.00 94.81 87 VAL A CA 1
ATOM 671 C C . VAL A 1 87 ? -7.378 7.243 1.211 1.00 94.81 87 VAL A C 1
ATOM 673 O O . VAL A 1 87 ? -7.292 6.038 0.989 1.00 94.81 87 VAL A O 1
ATOM 676 N N . LYS A 1 88 ? -6.457 8.117 0.804 1.00 95.69 88 LYS A N 1
ATOM 677 C CA . LYS A 1 88 ? -5.243 7.692 0.111 1.00 95.69 88 LYS A CA 1
ATOM 678 C C . LYS A 1 88 ? -4.189 7.244 1.115 1.00 95.69 88 LYS A C 1
ATOM 680 O O . LYS A 1 88 ? -3.941 7.930 2.108 1.00 95.69 88 LYS A O 1
ATOM 685 N N . ILE A 1 89 ? -3.561 6.117 0.830 1.00 95.56 89 ILE A N 1
ATOM 686 C CA . ILE A 1 89 ? -2.431 5.535 1.534 1.00 95.56 89 ILE A CA 1
ATOM 687 C C . ILE A 1 89 ? -1.167 6.074 0.874 1.00 95.56 89 ILE A C 1
ATOM 689 O O . ILE A 1 89 ? -0.870 5.773 -0.280 1.00 95.56 89 ILE A O 1
ATOM 693 N N . ILE A 1 90 ? -0.445 6.913 1.611 1.00 94.88 90 ILE A N 1
ATOM 694 C CA . ILE A 1 90 ? 0.808 7.512 1.142 1.00 94.88 90 ILE A CA 1
ATOM 695 C C . ILE A 1 90 ? 1.992 6.650 1.570 1.00 94.88 90 ILE A C 1
ATOM 697 O O . ILE A 1 90 ? 2.942 6.473 0.816 1.00 94.88 90 ILE A O 1
ATOM 701 N N . GLU A 1 91 ? 1.933 6.109 2.786 1.00 93.62 91 GLU A N 1
ATOM 702 C CA . GLU A 1 91 ? 2.988 5.269 3.341 1.00 93.62 91 GLU A CA 1
ATOM 703 C C . GLU A 1 91 ? 2.371 4.178 4.217 1.00 93.62 91 GLU A C 1
ATOM 705 O O . GLU A 1 91 ? 1.540 4.465 5.088 1.00 93.62 91 GLU A O 1
ATOM 710 N N . ALA A 1 92 ? 2.796 2.938 3.989 1.00 93.62 92 ALA A N 1
ATOM 711 C CA . ALA A 1 92 ? 2.386 1.768 4.750 1.00 93.62 92 ALA A CA 1
ATOM 712 C C . ALA A 1 92 ? 3.556 0.791 4.911 1.00 93.62 92 ALA A C 1
ATOM 714 O O . ALA A 1 92 ? 4.546 0.869 4.179 1.00 93.62 92 ALA A O 1
ATOM 715 N N . ARG A 1 93 ? 3.432 -0.138 5.859 1.00 90.88 93 ARG A N 1
ATOM 716 C CA . ARG A 1 93 ? 4.393 -1.226 6.087 1.00 90.88 93 ARG A CA 1
ATOM 717 C C . ARG A 1 93 ? 3.683 -2.557 6.244 1.00 90.88 93 ARG A C 1
ATOM 719 O O . ARG A 1 93 ? 2.570 -2.603 6.763 1.00 90.88 93 ARG A O 1
ATOM 726 N N . LEU A 1 94 ? 4.355 -3.621 5.822 1.00 89.94 94 LEU A N 1
ATOM 727 C CA . LEU A 1 94 ? 3.943 -4.991 6.098 1.00 89.94 94 LEU A CA 1
ATOM 728 C C . LEU A 1 94 ? 4.473 -5.424 7.464 1.00 89.94 94 LEU A C 1
ATOM 730 O O . LEU A 1 94 ? 5.632 -5.178 7.800 1.00 89.94 94 LEU A O 1
ATOM 734 N N . ILE A 1 95 ? 3.612 -6.071 8.239 1.00 85.88 95 ILE A N 1
ATOM 735 C CA . ILE A 1 95 ? 3.940 -6.667 9.533 1.00 85.88 95 ILE A CA 1
ATOM 736 C C . ILE A 1 95 ? 3.653 -8.158 9.425 1.00 85.88 95 ILE A C 1
ATOM 738 O O . ILE A 1 95 ? 2.531 -8.530 9.088 1.00 85.88 95 ILE A O 1
ATOM 742 N N . ALA A 1 96 ? 4.635 -8.997 9.734 1.00 82.06 96 ALA A N 1
ATOM 743 C CA . ALA A 1 96 ? 4.424 -10.425 9.930 1.00 82.06 96 ALA A CA 1
ATOM 744 C C . ALA A 1 96 ? 4.410 -10.751 11.427 1.00 82.06 96 ALA A C 1
ATOM 746 O O . ALA A 1 96 ? 5.219 -10.220 12.191 1.00 82.06 96 ALA A O 1
ATOM 747 N N . ASP A 1 97 ? 3.483 -11.611 11.842 1.00 77.38 97 ASP A N 1
ATOM 748 C CA . ASP A 1 97 ? 3.516 -12.238 13.161 1.00 77.38 97 ASP A CA 1
ATOM 749 C C . ASP A 1 97 ? 4.701 -13.211 13.253 1.00 77.38 97 ASP A C 1
ATOM 751 O O . ASP A 1 97 ? 5.111 -13.818 12.264 1.00 77.38 97 ASP A O 1
ATOM 755 N N . GLU A 1 98 ? 5.217 -13.410 14.463 1.00 69.38 98 GLU A N 1
ATOM 756 C CA . GLU A 1 98 ? 6.300 -14.356 14.746 1.00 69.38 98 GLU A CA 1
ATOM 757 C C . GLU A 1 98 ? 5.909 -15.805 14.403 1.00 69.38 98 GLU A C 1
ATOM 759 O O . GLU A 1 98 ? 6.772 -16.623 14.096 1.00 69.38 98 GLU A O 1
ATOM 764 N N . ASN A 1 99 ? 4.608 -16.115 14.428 1.00 64.94 99 ASN A N 1
ATOM 765 C CA . ASN A 1 99 ? 4.068 -17.428 14.071 1.00 64.94 99 ASN A CA 1
ATOM 766 C C . ASN A 1 99 ? 3.880 -17.619 12.557 1.00 64.94 99 ASN A C 1
ATOM 768 O O . ASN A 1 99 ? 3.439 -18.687 12.130 1.00 64.94 99 ASN A O 1
ATOM 772 N N . TYR A 1 100 ? 4.164 -16.604 11.733 1.00 69.88 100 TYR A N 1
ATOM 773 C CA . TYR A 1 100 ? 4.096 -16.752 10.284 1.00 69.88 100 TYR A CA 1
ATOM 774 C C . TYR A 1 100 ? 5.267 -17.624 9.813 1.00 69.88 100 TYR A C 1
ATOM 776 O O . TYR A 1 100 ? 6.422 -17.194 9.826 1.00 69.88 100 TYR A O 1
ATOM 784 N N . GLU A 1 101 ? 4.953 -18.856 9.395 1.00 59.34 101 GLU A N 1
ATOM 785 C CA . GLU A 1 101 ? 5.879 -19.983 9.165 1.00 59.34 101 GLU A CA 1
ATOM 786 C C . GLU A 1 101 ? 7.052 -19.712 8.195 1.00 59.34 101 GLU A C 1
ATOM 788 O O . GLU A 1 101 ? 7.964 -20.532 8.082 1.00 59.34 101 GLU A O 1
ATOM 793 N N . ASN A 1 102 ? 7.081 -18.562 7.514 1.00 58.47 102 ASN A N 1
ATOM 794 C CA . ASN A 1 102 ? 8.144 -18.195 6.579 1.00 58.47 102 ASN A CA 1
ATOM 795 C C . ASN A 1 102 ? 9.162 -17.162 7.085 1.00 58.47 102 ASN A C 1
ATOM 797 O O . ASN A 1 102 ? 10.223 -17.072 6.470 1.00 58.47 102 ASN A O 1
ATOM 801 N N . CYS A 1 103 ? 8.931 -16.442 8.193 1.00 53.22 103 CYS A N 1
ATOM 802 C CA . CYS A 1 103 ? 9.835 -15.344 8.600 1.00 53.22 103 CYS A CA 1
ATOM 803 C C . CYS A 1 103 ? 10.829 -15.681 9.727 1.00 53.22 103 CYS A C 1
ATOM 805 O O . CYS A 1 103 ? 11.449 -14.783 10.295 1.00 53.22 103 CYS A O 1
ATOM 807 N N . GLY A 1 104 ? 11.062 -16.966 10.015 1.00 45.34 104 GLY A N 1
ATOM 808 C CA . GLY A 1 104 ? 12.001 -17.390 11.056 1.00 45.34 104 GLY A CA 1
ATOM 809 C C . GLY A 1 104 ? 12.788 -18.646 10.699 1.00 45.34 104 GLY A C 1
ATOM 810 O O . GLY A 1 104 ? 12.331 -19.751 10.965 1.00 45.34 104 GLY A O 1
ATOM 811 N N . ASN A 1 105 ? 13.974 -18.463 10.106 1.00 40.75 105 ASN A N 1
ATOM 812 C CA . ASN A 1 105 ? 15.254 -19.094 10.479 1.00 40.75 105 ASN A CA 1
ATOM 813 C C . ASN A 1 105 ? 16.199 -19.162 9.271 1.00 40.75 105 ASN A C 1
ATOM 815 O O . ASN A 1 105 ? 16.077 -20.014 8.392 1.00 40.75 105 ASN A O 1
ATOM 819 N N . ASN A 1 106 ? 17.222 -18.306 9.279 1.00 51.16 106 ASN A N 1
ATOM 820 C CA . ASN A 1 106 ? 18.445 -18.545 8.522 1.00 51.16 106 ASN A CA 1
ATOM 821 C C . ASN A 1 106 ? 19.076 -19.856 9.010 1.00 51.16 106 ASN A C 1
ATOM 823 O O . ASN A 1 106 ? 19.751 -19.854 10.040 1.00 51.16 106 ASN A O 1
ATOM 827 N N . LYS A 1 107 ? 18.838 -20.956 8.289 1.00 43.94 107 LYS A N 1
ATOM 828 C CA . LYS A 1 107 ? 19.749 -22.096 8.073 1.00 43.94 107 LYS A CA 1
ATOM 829 C C . LYS A 1 107 ? 19.042 -23.108 7.167 1.00 43.94 107 LYS A C 1
ATOM 831 O O . LYS A 1 107 ? 18.004 -23.651 7.524 1.00 43.94 107 LYS A O 1
ATOM 836 N N . THR A 1 108 ? 19.628 -23.338 5.991 1.00 42.12 108 THR A N 1
ATOM 837 C CA . THR A 1 108 ? 19.264 -24.377 5.008 1.00 42.12 108 THR A CA 1
ATOM 838 C C . THR A 1 108 ? 17.838 -24.320 4.446 1.00 42.12 108 THR A C 1
ATOM 840 O O . THR A 1 108 ? 16.951 -25.059 4.856 1.00 42.12 108 THR A O 1
ATOM 843 N N . LYS A 1 109 ? 17.649 -23.521 3.390 1.00 42.31 109 LYS A N 1
ATOM 844 C CA . LYS A 1 109 ? 16.712 -23.870 2.312 1.00 42.31 109 LYS A CA 1
ATOM 845 C C . LYS A 1 109 ? 17.497 -24.008 1.001 1.00 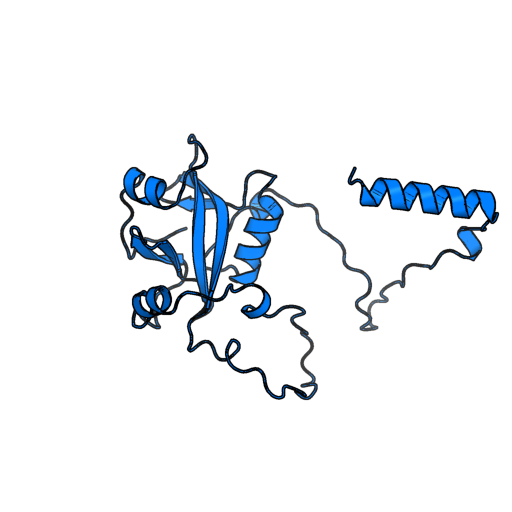42.31 109 LYS A C 1
ATOM 847 O O . LYS A 1 109 ? 17.292 -23.254 0.062 1.00 42.31 109 LYS A O 1
ATOM 852 N N . GLU A 1 110 ? 18.342 -25.038 0.910 1.00 41.81 110 GLU A N 1
ATOM 853 C CA . GLU A 1 110 ? 18.313 -25.860 -0.309 1.00 41.81 110 GLU A CA 1
ATOM 854 C C . GLU A 1 110 ? 16.935 -26.535 -0.318 1.00 41.81 110 GLU A C 1
ATOM 856 O O . GLU A 1 110 ? 16.774 -27.683 0.091 1.00 41.81 110 GLU A O 1
ATOM 861 N N . LYS A 1 111 ? 15.884 -25.776 -0.640 1.00 38.31 111 LYS A N 1
ATOM 862 C CA . LYS A 1 111 ? 14.573 -26.371 -0.857 1.00 38.31 111 LYS A CA 1
ATOM 863 C C . LYS A 1 111 ? 14.521 -26.773 -2.315 1.00 38.31 111 LYS A C 1
ATOM 865 O O . LYS A 1 111 ? 14.469 -25.932 -3.207 1.00 38.31 111 LYS A O 1
ATOM 870 N N . TYR A 1 112 ? 14.626 -28.086 -2.479 1.00 40.81 112 TYR A N 1
ATOM 871 C CA . TYR A 1 112 ? 14.055 -28.888 -3.543 1.00 40.81 112 TYR A CA 1
ATOM 872 C C . TYR A 1 112 ? 13.030 -28.117 -4.372 1.00 40.81 112 TYR A C 1
ATOM 874 O O . TYR A 1 112 ? 12.067 -27.555 -3.851 1.00 40.81 112 TYR A O 1
ATOM 882 N N . PHE A 1 113 ? 13.292 -28.119 -5.675 1.00 41.19 113 PHE A N 1
ATOM 883 C CA . PHE A 1 113 ? 12.345 -27.785 -6.718 1.00 41.19 113 PHE A CA 1
ATOM 884 C C . PHE A 1 113 ? 11.128 -28.709 -6.585 1.00 41.19 113 PHE A C 1
ATOM 886 O O . PHE A 1 113 ? 11.113 -29.796 -7.159 1.00 41.19 113 PHE A O 1
ATOM 893 N N . ASP A 1 114 ? 10.125 -28.289 -5.819 1.00 39.88 114 ASP A N 1
ATOM 894 C CA . ASP A 1 114 ? 8.774 -28.789 -6.029 1.00 39.88 114 ASP A CA 1
ATOM 895 C C . ASP A 1 114 ? 8.278 -28.224 -7.360 1.00 39.88 114 ASP A C 1
ATOM 897 O O . ASP A 1 114 ? 8.391 -27.030 -7.647 1.00 39.88 114 ASP A O 1
ATOM 901 N N . ASN A 1 115 ? 7.800 -29.135 -8.200 1.00 42.66 115 ASN A N 1
ATOM 902 C CA . ASN A 1 115 ? 7.463 -28.944 -9.608 1.00 42.66 115 ASN A CA 1
ATOM 903 C C . ASN A 1 115 ? 6.175 -28.129 -9.843 1.00 42.66 115 ASN A C 1
ATOM 905 O O . ASN A 1 115 ? 5.557 -28.277 -10.895 1.00 42.66 115 ASN A O 1
ATOM 909 N N . ASP A 1 116 ? 5.785 -27.254 -8.915 1.00 41.91 116 ASP A N 1
ATOM 910 C CA . ASP A 1 116 ? 4.590 -26.426 -9.056 1.00 41.91 116 ASP A CA 1
ATOM 911 C C . ASP A 1 116 ? 4.940 -24.988 -9.457 1.00 41.91 116 ASP A C 1
ATOM 913 O O . ASP A 1 116 ? 5.719 -24.262 -8.836 1.00 41.91 116 ASP A O 1
ATOM 917 N N . ALA A 1 117 ? 4.365 -24.614 -10.592 1.00 44.50 117 ALA A N 1
ATOM 918 C CA . ALA A 1 117 ? 4.779 -23.578 -11.519 1.00 44.50 117 ALA A CA 1
ATOM 919 C C . ALA A 1 117 ? 4.477 -22.129 -11.093 1.00 44.50 117 ALA A C 1
ATOM 921 O O . ALA A 1 117 ? 4.078 -21.325 -11.929 1.00 44.50 117 ALA A O 1
ATOM 922 N N . GLU A 1 118 ? 4.731 -21.742 -9.845 1.00 45.38 118 GLU A N 1
ATOM 923 C CA . GLU A 1 118 ? 4.717 -20.329 -9.449 1.00 45.38 118 GLU A CA 1
ATOM 924 C C . GLU A 1 118 ? 5.864 -20.034 -8.488 1.00 45.38 118 GLU A C 1
ATOM 926 O O . GLU A 1 118 ? 5.713 -19.963 -7.268 1.00 45.38 118 GLU A O 1
ATOM 931 N N . ARG A 1 119 ? 7.052 -19.805 -9.057 1.00 46.25 119 ARG A N 1
ATOM 932 C CA . ARG A 1 119 ? 8.111 -19.076 -8.355 1.00 46.25 119 ARG A CA 1
ATOM 933 C C . ARG A 1 119 ? 7.552 -17.708 -7.966 1.00 46.25 119 ARG A C 1
ATOM 935 O O . ARG A 1 119 ? 7.583 -16.779 -8.771 1.00 46.25 119 ARG A O 1
ATOM 942 N N . ARG A 1 120 ? 7.061 -17.563 -6.734 1.00 52.09 120 ARG A N 1
ATOM 943 C CA . ARG A 1 120 ? 6.914 -16.245 -6.117 1.00 52.09 120 ARG A CA 1
ATOM 944 C C . ARG A 1 120 ? 8.324 -15.680 -6.020 1.00 52.09 120 ARG A C 1
ATOM 946 O O . ARG A 1 120 ? 9.128 -16.138 -5.221 1.00 52.09 120 ARG A O 1
ATOM 953 N N . ILE A 1 121 ? 8.641 -14.751 -6.919 1.00 55.81 121 ILE A N 1
ATOM 954 C CA . ILE A 1 121 ? 9.961 -14.112 -7.022 1.00 55.81 121 ILE A CA 1
ATOM 955 C C . ILE A 1 121 ? 10.290 -13.331 -5.734 1.00 55.81 121 ILE A C 1
ATOM 957 O O . ILE A 1 121 ? 11.450 -13.015 -5.498 1.00 55.81 121 ILE A O 1
ATOM 961 N N . PHE A 1 122 ? 9.290 -13.076 -4.883 1.00 60.44 122 PHE A N 1
ATOM 962 C CA . PHE A 1 122 ? 9.431 -12.354 -3.628 1.00 60.44 122 PHE A CA 1
ATOM 963 C C . PHE A 1 122 ? 8.627 -13.018 -2.503 1.00 60.44 122 PHE A C 1
ATOM 965 O O . PHE A 1 122 ? 7.483 -13.435 -2.727 1.00 60.44 122 PHE A O 1
ATOM 972 N N . ASP A 1 123 ? 9.214 -13.091 -1.307 1.00 71.12 123 ASP A N 1
ATOM 973 C CA . ASP A 1 123 ? 8.541 -13.517 -0.073 1.00 71.12 123 ASP A CA 1
ATOM 974 C C . ASP A 1 123 ? 8.153 -12.280 0.758 1.00 71.12 123 ASP A C 1
ATOM 976 O O . ASP A 1 123 ? 8.769 -11.218 0.651 1.00 71.12 123 ASP A O 1
ATOM 980 N N . TYR A 1 124 ? 7.134 -12.384 1.614 1.00 73.19 124 TYR A N 1
ATOM 981 C CA . TYR A 1 124 ? 6.729 -11.274 2.490 1.00 73.19 124 TYR A CA 1
ATOM 982 C C . TYR A 1 124 ? 7.885 -10.814 3.377 1.00 73.19 124 TYR A C 1
ATOM 984 O O . TYR A 1 124 ? 8.022 -9.620 3.640 1.00 73.19 124 TYR A O 1
ATOM 992 N N . CYS A 1 125 ? 8.737 -11.756 3.786 1.00 71.12 125 CYS A N 1
ATOM 993 C CA . CYS A 1 125 ? 9.873 -11.492 4.658 1.00 71.12 125 CYS A CA 1
ATOM 994 C C . CYS A 1 125 ? 10.920 -10.561 4.018 1.00 71.12 125 CYS A C 1
ATOM 996 O O . CYS A 1 125 ? 11.655 -9.899 4.746 1.00 71.12 125 CYS A O 1
ATOM 998 N N . ASP A 1 126 ? 10.944 -10.438 2.683 1.00 73.88 126 ASP A N 1
ATOM 999 C CA . ASP A 1 126 ? 11.812 -9.486 1.972 1.00 73.88 126 ASP A CA 1
ATOM 1000 C C . ASP A 1 126 ? 11.377 -8.023 2.184 1.00 73.88 126 ASP A C 1
ATOM 1002 O O . ASP A 1 126 ? 12.144 -7.091 1.932 1.00 73.88 126 ASP A O 1
ATOM 1006 N N . TYR A 1 127 ? 10.138 -7.808 2.641 1.00 77.06 127 TYR A N 1
ATOM 1007 C CA . TYR A 1 127 ? 9.521 -6.488 2.802 1.00 77.06 127 TYR A CA 1
ATOM 1008 C C . TYR A 1 127 ? 9.050 -6.188 4.228 1.00 77.06 127 TYR A C 1
ATOM 1010 O O . TYR A 1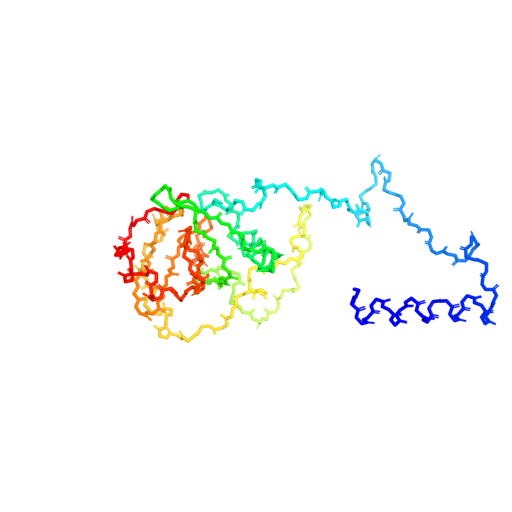 127 ? 8.519 -5.101 4.477 1.00 77.06 127 TYR A O 1
ATOM 1018 N N . THR A 1 128 ? 9.210 -7.127 5.161 1.00 72.88 128 THR A N 1
ATOM 1019 C CA . THR A 1 128 ? 8.931 -6.898 6.581 1.00 72.88 128 THR A CA 1
ATOM 1020 C C . THR A 1 128 ? 10.182 -6.366 7.265 1.00 72.88 128 THR A C 1
ATOM 1022 O O . THR A 1 128 ? 11.194 -7.059 7.347 1.00 72.88 128 THR A O 1
ATOM 1025 N N . ASP A 1 129 ? 10.112 -5.150 7.799 1.00 61.78 129 ASP A N 1
ATOM 1026 C CA . ASP A 1 129 ? 11.178 -4.621 8.647 1.00 61.78 129 ASP A CA 1
ATOM 1027 C C . ASP A 1 129 ? 11.206 -5.362 10.000 1.00 61.78 129 ASP A C 1
ATOM 1029 O O . ASP A 1 129 ? 10.163 -5.733 10.543 1.00 61.78 129 ASP A O 1
ATOM 1033 N N . TYR A 1 130 ? 12.399 -5.551 10.579 1.00 56.16 130 TYR A N 1
ATOM 1034 C CA . TYR A 1 130 ? 12.563 -6.106 11.929 1.00 56.16 130 TYR A CA 1
ATOM 1035 C C . TYR A 1 130 ? 11.875 -5.194 12.961 1.00 56.16 130 TYR A C 1
ATOM 1037 O O . TYR A 1 130 ? 12.280 -4.047 13.167 1.00 56.16 130 TYR A O 1
ATOM 1045 N N . PHE A 1 131 ? 10.839 -5.701 13.630 1.00 59.09 131 PHE A N 1
ATOM 1046 C CA . PHE A 1 131 ? 10.106 -4.946 14.645 1.00 59.09 131 PHE A CA 1
ATOM 1047 C C . PHE A 1 131 ? 10.785 -5.015 16.021 1.00 59.09 131 PHE A C 1
ATOM 1049 O O . PHE A 1 131 ? 11.310 -6.063 16.407 1.00 59.09 131 PHE A O 1
ATOM 1056 N N . PRO A 1 132 ? 10.699 -3.944 16.833 1.00 56.56 132 PRO A N 1
ATOM 1057 C CA . PRO A 1 132 ? 10.960 -4.044 18.261 1.00 56.56 132 PRO A CA 1
ATOM 1058 C C . PRO A 1 132 ? 9.982 -5.047 18.883 1.00 56.56 132 PRO A C 1
ATOM 1060 O O . PRO A 1 132 ? 8.766 -4.907 18.738 1.00 56.56 132 PRO A O 1
ATOM 1063 N N . SER A 1 133 ? 10.500 -6.032 19.615 1.00 57.22 133 SER A N 1
ATOM 1064 C CA . SER A 1 133 ? 9.719 -7.102 20.257 1.00 57.22 133 SER A CA 1
ATOM 1065 C C . SER A 1 133 ? 8.557 -6.592 21.124 1.00 57.22 133 SER A C 1
ATOM 1067 O O . SER A 1 133 ? 7.524 -7.247 21.213 1.00 57.22 133 SER A O 1
ATOM 1069 N N . ALA A 1 134 ? 8.673 -5.392 21.703 1.00 58.00 134 ALA A N 1
ATOM 1070 C CA . ALA A 1 134 ? 7.610 -4.744 22.476 1.00 58.00 134 ALA A CA 1
ATOM 1071 C C . ALA A 1 134 ? 6.358 -4.399 21.641 1.00 58.00 134 ALA A C 1
ATOM 1073 O O . ALA A 1 134 ? 5.239 -4.446 22.150 1.00 58.00 134 ALA A O 1
ATOM 1074 N N . PHE A 1 135 ? 6.523 -4.071 20.355 1.00 64.25 135 PHE A N 1
ATOM 1075 C CA . PHE A 1 135 ? 5.399 -3.789 19.458 1.00 64.25 135 PHE A CA 1
ATOM 1076 C C . PHE A 1 135 ? 4.672 -5.079 19.065 1.00 64.25 135 PHE A C 1
ATOM 1078 O O . PHE A 1 135 ? 3.444 -5.131 19.130 1.00 64.25 135 PHE A O 1
ATOM 1085 N N . LEU A 1 136 ? 5.434 -6.135 18.755 1.00 62.31 136 LEU A N 1
ATOM 1086 C CA . LEU A 1 136 ? 4.901 -7.469 18.469 1.00 62.31 136 LEU A CA 1
ATOM 1087 C C . LEU A 1 136 ? 4.218 -8.085 19.695 1.00 62.31 136 LEU A C 1
ATOM 1089 O O . LEU A 1 136 ? 3.164 -8.689 19.548 1.00 62.31 136 LEU A O 1
ATOM 1093 N N . GLN A 1 137 ? 4.720 -7.856 20.913 1.00 61.19 137 GLN A N 1
ATOM 1094 C CA . GLN A 1 137 ? 4.034 -8.260 22.151 1.00 61.19 137 GLN A CA 1
ATOM 1095 C C . GLN A 1 137 ? 2.651 -7.612 22.310 1.00 61.19 137 GLN A C 1
ATOM 1097 O O . GLN A 1 137 ? 1.747 -8.235 22.853 1.00 61.19 137 GLN A O 1
ATOM 1102 N N . GLY A 1 138 ? 2.466 -6.389 21.803 1.00 58.75 138 GLY A N 1
ATOM 1103 C CA . GLY A 1 138 ? 1.173 -5.702 21.795 1.00 58.75 138 GLY A CA 1
ATOM 1104 C C . GLY A 1 138 ? 0.223 -6.125 20.668 1.00 58.75 138 GLY A C 1
ATOM 1105 O O . GLY A 1 138 ? -0.870 -5.561 20.591 1.00 58.75 138 GLY A O 1
ATOM 1106 N N . ILE A 1 139 ? 0.657 -7.033 19.787 1.00 61.84 139 ILE A N 1
ATOM 1107 C CA . ILE A 1 139 ? -0.135 -7.690 18.729 1.00 61.84 139 ILE A CA 1
ATOM 1108 C C . ILE A 1 139 ? -0.294 -9.191 19.047 1.00 61.84 139 ILE A C 1
ATOM 1110 O O . ILE A 1 139 ? -1.313 -9.788 18.707 1.00 61.84 139 ILE A O 1
ATOM 1114 N N . LYS A 1 140 ? 0.662 -9.793 19.772 1.00 55.09 140 LYS A N 1
ATOM 1115 C CA . LYS A 1 140 ? 0.599 -11.152 20.326 1.00 55.09 140 LYS A CA 1
ATOM 1116 C C . LYS A 1 140 ? -0.673 -11.311 21.154 1.00 55.09 140 LYS A C 1
ATOM 1118 O O . LYS A 1 140 ? -0.833 -10.695 22.202 1.00 55.09 140 LYS A O 1
ATOM 1123 N N . GLY A 1 141 ? -1.577 -12.154 20.666 1.00 53.50 141 GLY A N 1
ATOM 1124 C CA . GLY A 1 141 ? -2.866 -12.428 21.302 1.00 53.50 141 GLY A CA 1
ATOM 1125 C C . GLY A 1 141 ? -4.054 -11.653 20.723 1.00 53.50 141 GLY A C 1
ATOM 1126 O O . GLY A 1 141 ? -5.189 -11.961 21.082 1.00 53.50 141 GLY A O 1
ATOM 1127 N N . MET A 1 142 ? -3.847 -10.715 19.790 1.00 55.31 142 MET A N 1
ATOM 1128 C CA . MET A 1 142 ? -4.945 -10.105 19.031 1.00 55.31 142 MET A CA 1
ATOM 1129 C C . MET A 1 142 ? -5.397 -11.054 17.912 1.00 55.31 142 MET A C 1
ATOM 1131 O O . MET A 1 142 ? -4.973 -10.948 16.771 1.00 55.31 142 MET A O 1
ATOM 1135 N N . MET A 1 143 ? -6.246 -12.005 18.315 1.00 57.84 143 MET A N 1
ATOM 1136 C CA . MET A 1 143 ? -7.175 -12.825 17.525 1.00 57.84 143 MET A CA 1
ATOM 1137 C C . MET A 1 143 ? -6.636 -13.455 16.213 1.00 57.84 143 MET A C 1
ATO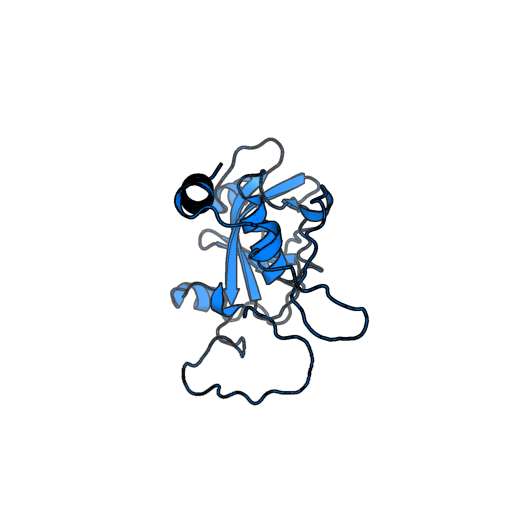M 1139 O O . MET A 1 143 ? -6.588 -12.791 15.182 1.00 57.84 143 MET A O 1
ATOM 1143 N N . PRO A 1 144 ? -6.392 -14.782 16.168 1.00 59.84 144 PRO A N 1
ATOM 1144 C CA . PRO A 1 144 ? -6.043 -15.504 14.929 1.00 59.84 144 PRO A CA 1
ATOM 1145 C C . PRO A 1 144 ? -7.188 -15.596 13.891 1.00 59.84 144 PRO A C 1
ATOM 1147 O O . PRO A 1 144 ? -7.058 -16.284 12.873 1.00 59.84 144 PRO A O 1
ATOM 1150 N N . ASP A 1 145 ? -8.315 -14.927 14.150 1.00 73.62 145 ASP A N 1
ATOM 1151 C CA . ASP A 1 145 ? -9.552 -15.040 13.376 1.00 73.62 145 ASP A CA 1
ATOM 1152 C C . ASP A 1 145 ? -10.254 -13.693 13.140 1.00 73.62 145 ASP A C 1
ATOM 1154 O O . ASP A 1 145 ? -11.469 -13.625 12.968 1.00 73.62 145 ASP A O 1
ATOM 1158 N N . VAL A 1 146 ? -9.493 -12.594 13.127 1.00 82.62 146 VAL A N 1
ATOM 1159 C CA . VAL A 1 146 ? -10.033 -11.304 12.675 1.00 82.62 146 VAL A CA 1
ATOM 1160 C C . VAL A 1 146 ? -10.274 -11.374 11.161 1.00 82.62 146 VAL A C 1
ATOM 1162 O O . VAL A 1 146 ? -9.337 -11.702 10.425 1.00 82.62 146 VAL A O 1
ATOM 1165 N N . PRO A 1 147 ? -11.485 -11.057 10.667 1.00 89.06 147 PRO A N 1
ATOM 1166 C CA . PRO A 1 147 ? -11.740 -11.007 9.233 1.00 89.06 147 PRO A CA 1
ATOM 1167 C C . PRO A 1 147 ? -10.889 -9.916 8.577 1.00 89.06 147 PRO A C 1
ATOM 1169 O O . PRO A 1 147 ? -10.512 -8.937 9.221 1.00 89.06 147 PRO A O 1
ATOM 1172 N N . ALA A 1 148 ? -10.560 -10.097 7.301 1.00 92.00 148 ALA A N 1
ATOM 1173 C CA . ALA A 1 148 ? -9.761 -9.149 6.531 1.00 92.00 148 ALA A CA 1
ATOM 1174 C C . ALA A 1 148 ? -10.434 -7.764 6.464 1.00 92.00 148 ALA A C 1
ATOM 1176 O O . ALA A 1 148 ? -11.655 -7.667 6.557 1.00 92.00 148 ALA A O 1
ATOM 1177 N N . GLY A 1 149 ? -9.644 -6.695 6.337 1.00 91.00 149 GLY A N 1
ATOM 1178 C CA . GLY A 1 149 ? -10.161 -5.326 6.249 1.00 91.00 149 GLY A CA 1
ATOM 1179 C C . GLY A 1 149 ? -10.654 -4.721 7.564 1.00 91.00 149 GLY A C 1
ATOM 1180 O O . GLY A 1 149 ? -11.235 -3.640 7.550 1.00 91.00 149 GLY A O 1
ATOM 1181 N N . VAL A 1 150 ? -10.398 -5.357 8.705 1.00 92.38 150 VAL A N 1
ATOM 1182 C CA . VAL A 1 150 ? -10.757 -4.844 10.033 1.00 92.38 150 VAL A CA 1
ATOM 1183 C C . VAL A 1 150 ? -9.558 -4.194 10.709 1.00 92.38 150 VAL A C 1
ATOM 1185 O O . VAL A 1 150 ? -8.426 -4.676 10.659 1.00 92.38 150 VAL A O 1
ATOM 1188 N N . ILE A 1 151 ? -9.808 -3.084 11.393 1.00 92.19 151 ILE A N 1
ATOM 1189 C CA . ILE A 1 151 ? -8.797 -2.385 12.177 1.00 92.19 151 ILE A CA 1
ATOM 1190 C C . ILE A 1 151 ? -8.530 -3.159 13.468 1.00 92.19 151 ILE A C 1
ATOM 1192 O O . ILE A 1 151 ? -9.345 -3.163 14.391 1.00 92.19 151 ILE A O 1
ATOM 1196 N N . ILE A 1 152 ? -7.352 -3.771 13.549 1.00 90.44 152 ILE A N 1
ATOM 1197 C CA . ILE A 1 152 ? -6.894 -4.516 14.727 1.00 90.44 152 ILE A CA 1
ATOM 1198 C C . ILE A 1 152 ? -6.471 -3.541 15.825 1.00 90.44 152 ILE A C 1
ATOM 1200 O O . ILE A 1 152 ? -6.788 -3.720 16.999 1.00 90.44 152 ILE A O 1
ATOM 1204 N N . LYS A 1 153 ? -5.760 -2.476 15.439 1.00 89.94 153 LYS A N 1
ATOM 1205 C CA . LYS A 1 153 ? -5.190 -1.507 16.375 1.00 89.94 153 LYS A CA 1
ATOM 1206 C C . LYS A 1 153 ? -5.304 -0.097 15.819 1.00 89.94 153 LYS A C 1
ATOM 1208 O O . LYS A 1 153 ? -4.984 0.134 14.660 1.00 89.94 153 LYS A O 1
ATOM 1213 N N . ALA A 1 154 ? -5.773 0.827 16.649 1.00 91.06 154 ALA A N 1
ATOM 1214 C CA . ALA A 1 154 ? -5.882 2.251 16.349 1.00 91.06 154 ALA A CA 1
ATOM 1215 C C . ALA A 1 154 ? -5.536 3.046 17.609 1.00 91.06 154 ALA A C 1
ATOM 1217 O O . ALA A 1 154 ? -6.412 3.505 18.342 1.00 91.06 154 ALA A O 1
ATOM 1218 N N . ASP A 1 155 ? -4.246 3.150 17.899 1.00 89.88 155 ASP A N 1
ATOM 1219 C CA . ASP A 1 155 ? -3.731 3.884 19.052 1.00 89.88 155 ASP A CA 1
ATOM 1220 C C . ASP A 1 155 ? -2.459 4.666 18.693 1.00 89.88 155 ASP A C 1
ATOM 1222 O O . ASP A 1 155 ? -2.108 4.826 17.525 1.00 89.88 155 ASP A O 1
ATOM 1226 N N . LYS A 1 156 ? -1.758 5.184 19.708 1.00 86.38 156 LYS A N 1
ATOM 1227 C CA . LYS A 1 156 ? -0.471 5.873 19.525 1.00 86.38 156 LYS A CA 1
ATOM 1228 C C . LYS A 1 156 ? 0.668 4.939 19.103 1.00 86.38 156 LYS A C 1
ATOM 1230 O O . LYS A 1 156 ? 1.721 5.445 18.733 1.00 86.38 156 LYS A O 1
ATOM 1235 N N . ALA A 1 157 ? 0.506 3.620 19.215 1.00 83.50 157 ALA A N 1
ATOM 1236 C CA . ALA A 1 157 ? 1.505 2.662 18.759 1.00 83.50 157 ALA A CA 1
ATOM 1237 C C . ALA A 1 157 ? 1.357 2.406 17.254 1.00 83.50 157 ALA A C 1
ATOM 1239 O O . ALA A 1 157 ? 2.359 2.238 16.560 1.00 83.50 157 ALA A O 1
ATOM 1240 N N . GLY A 1 158 ? 0.130 2.402 16.731 1.00 87.62 158 GLY A N 1
ATOM 1241 C CA . GLY A 1 158 ? -0.085 2.274 15.298 1.00 87.62 158 GLY A CA 1
ATOM 1242 C C . GLY A 1 158 ? -1.545 2.200 14.875 1.00 87.62 158 GLY A C 1
ATOM 1243 O O . GLY A 1 158 ? -2.446 1.938 15.674 1.00 87.62 158 GLY A O 1
ATOM 1244 N N . LEU A 1 159 ? -1.740 2.375 13.569 1.00 92.25 159 LEU A N 1
ATOM 1245 C CA . LEU A 1 159 ? -2.960 2.013 12.862 1.00 92.25 159 LEU A CA 1
ATOM 1246 C C . LEU A 1 159 ? -2.694 0.750 12.037 1.00 92.25 159 LEU A C 1
ATOM 1248 O O . LEU A 1 159 ? -1.926 0.802 11.078 1.00 92.25 159 LEU A O 1
ATOM 1252 N N . ILE A 1 160 ? -3.290 -0.374 12.429 1.00 92.06 160 ILE A N 1
ATOM 1253 C CA . ILE A 1 160 ? -3.042 -1.696 11.839 1.00 92.06 160 ILE A CA 1
ATOM 1254 C C . ILE A 1 160 ? -4.350 -2.272 11.315 1.00 92.06 160 ILE A C 1
ATOM 1256 O O . ILE A 1 160 ? -5.341 -2.326 12.048 1.00 92.06 160 ILE A O 1
ATOM 1260 N N . VAL A 1 161 ? -4.323 -2.738 10.070 1.00 93.00 161 VAL A N 1
ATOM 1261 C CA . VAL A 1 161 ? -5.456 -3.363 9.383 1.00 93.00 161 VAL A CA 1
ATOM 1262 C C . VAL A 1 161 ? -5.138 -4.835 9.115 1.00 93.00 161 VAL A C 1
ATOM 1264 O O . VAL A 1 161 ? -4.022 -5.173 8.697 1.00 93.00 161 VAL A O 1
ATOM 1267 N N . SER A 1 162 ? -6.109 -5.708 9.384 1.00 91.81 162 SER A N 1
ATOM 1268 C CA . SER A 1 162 ? -6.060 -7.124 9.023 1.00 91.81 162 SER A CA 1
ATOM 1269 C C . SER A 1 162 ? -6.122 -7.301 7.511 1.00 91.81 162 SER A C 1
ATOM 1271 O O . SER A 1 162 ? -6.743 -6.520 6.790 1.00 91.81 162 SER A O 1
ATOM 1273 N N . THR A 1 163 ? -5.484 -8.355 7.021 1.00 91.62 163 THR A N 1
ATOM 1274 C CA . THR A 1 163 ? -5.472 -8.671 5.594 1.00 91.62 163 THR A CA 1
ATOM 1275 C C . THR A 1 163 ? -6.009 -10.072 5.340 1.00 91.62 163 THR A C 1
ATOM 1277 O O . THR A 1 163 ? -6.270 -10.829 6.275 1.00 91.62 163 THR A O 1
ATOM 1280 N N . VAL A 1 164 ? -6.150 -10.435 4.065 1.00 91.19 164 VAL A N 1
ATOM 1281 C CA . VAL A 1 164 ? -6.595 -11.771 3.643 1.00 91.19 164 VAL A CA 1
ATOM 1282 C C . VAL A 1 164 ? -5.650 -12.901 4.067 1.00 91.19 164 VAL A C 1
ATOM 1284 O O . VAL A 1 164 ? -6.070 -14.056 4.139 1.00 91.19 164 VAL A O 1
ATOM 1287 N N . LYS A 1 165 ? -4.373 -12.605 4.352 1.00 87.62 165 LYS A N 1
ATOM 1288 C CA . LYS A 1 165 ? -3.404 -13.604 4.822 1.00 87.62 165 LYS A CA 1
ATOM 1289 C C . LYS A 1 165 ? -3.283 -13.541 6.339 1.00 87.62 165 LYS A C 1
ATOM 1291 O O . LYS A 1 165 ? -2.847 -12.540 6.902 1.00 87.62 165 LYS A O 1
ATOM 1296 N N . LYS A 1 166 ? -3.605 -14.654 7.002 1.00 83.94 166 LYS A N 1
ATOM 1297 C CA . LYS A 1 166 ? -3.430 -14.798 8.451 1.00 83.94 166 LYS A CA 1
ATOM 1298 C C . LYS A 1 166 ? -1.963 -14.587 8.836 1.00 83.94 166 LYS A C 1
ATOM 1300 O O . LYS A 1 166 ? -1.067 -15.117 8.183 1.00 83.94 166 LYS A O 1
ATOM 1305 N N . GLY A 1 167 ? -1.733 -13.805 9.889 1.00 81.62 167 GLY A N 1
ATOM 1306 C CA . GLY A 1 167 ? -0.391 -13.475 10.372 1.00 81.62 167 GLY A CA 1
ATOM 1307 C C . GLY A 1 167 ? 0.335 -12.390 9.573 1.00 81.62 167 GLY A C 1
ATOM 1308 O O . GLY A 1 167 ? 1.426 -12.013 9.982 1.00 81.62 167 GLY A O 1
ATOM 1309 N N . ILE A 1 168 ? -0.249 -11.857 8.491 1.00 87.00 168 ILE A N 1
ATOM 1310 C CA . ILE A 1 168 ? 0.275 -10.688 7.776 1.00 87.00 168 ILE A CA 1
ATOM 1311 C C . ILE A 1 168 ? -0.692 -9.516 7.948 1.00 87.00 168 ILE A C 1
ATOM 1313 O O . ILE A 1 168 ? -1.897 -9.623 7.718 1.00 87.00 168 ILE A O 1
ATOM 1317 N N . TYR A 1 169 ? -0.154 -8.368 8.331 1.00 89.44 169 TYR A N 1
ATOM 1318 C CA . TYR A 1 169 ? -0.914 -7.161 8.620 1.00 89.44 169 TYR A CA 1
ATOM 1319 C C . TYR A 1 169 ? -0.315 -5.964 7.895 1.00 89.44 169 TYR A C 1
ATOM 1321 O O . TYR A 1 169 ? 0.867 -5.957 7.546 1.00 89.44 169 TYR A O 1
ATOM 1329 N N . ILE A 1 170 ? -1.126 -4.926 7.699 1.00 91.88 170 ILE A N 1
ATOM 1330 C CA . ILE A 1 170 ? -0.665 -3.670 7.108 1.00 91.88 170 ILE A CA 1
ATOM 1331 C C . ILE A 1 170 ? -0.757 -2.564 8.148 1.00 91.88 170 ILE A C 1
ATOM 1333 O O . ILE A 1 170 ? -1.834 -2.249 8.655 1.00 91.88 170 ILE A O 1
ATOM 1337 N N . GLN A 1 171 ? 0.386 -1.952 8.443 1.00 93.12 171 GLN A N 1
ATOM 1338 C CA . GLN A 1 171 ? 0.456 -0.727 9.223 1.00 93.12 171 GLN A CA 1
ATOM 1339 C C . GLN A 1 171 ? 0.312 0.476 8.301 1.00 93.12 171 GLN A C 1
ATOM 1341 O O . GLN A 1 171 ? 1.115 0.660 7.386 1.00 93.12 171 GLN A O 1
ATOM 1346 N N . LEU A 1 172 ? -0.665 1.331 8.573 1.00 94.12 172 LEU A N 1
ATOM 1347 C CA . LEU A 1 172 ? -0.830 2.604 7.885 1.00 94.12 172 LEU A CA 1
ATOM 1348 C C . LEU A 1 172 ? -0.041 3.679 8.636 1.00 94.12 172 LEU A C 1
ATOM 1350 O O . LEU A 1 172 ? -0.234 3.865 9.837 1.00 94.12 172 LEU A O 1
ATOM 1354 N N . LEU A 1 173 ? 0.845 4.387 7.934 1.00 93.69 173 LEU A N 1
ATOM 1355 C CA . LEU A 1 173 ? 1.717 5.402 8.534 1.00 93.69 173 LEU A CA 1
ATOM 1356 C C . LEU A 1 173 ? 1.296 6.813 8.141 1.00 93.69 173 LEU A C 1
ATOM 1358 O O . LEU A 1 173 ? 1.070 7.656 9.007 1.00 93.69 173 LEU A O 1
ATOM 1362 N N . LYS A 1 174 ? 1.157 7.070 6.837 1.00 95.06 174 LYS A N 1
ATOM 1363 C CA . LYS A 1 174 ? 0.734 8.374 6.313 1.00 95.06 174 LYS A CA 1
ATOM 1364 C C . LYS A 1 174 ? -0.470 8.222 5.411 1.00 95.06 174 LYS A C 1
ATOM 1366 O O . LYS A 1 174 ? -0.486 7.392 4.500 1.00 95.06 174 LYS A O 1
ATOM 1371 N N . LEU A 1 175 ? -1.461 9.067 5.654 1.00 95.38 175 LEU A N 1
ATOM 1372 C CA . LEU A 1 175 ? -2.763 9.009 5.008 1.00 95.38 175 LEU A CA 1
ATOM 1373 C C . LEU A 1 175 ? -3.155 10.392 4.502 1.00 95.38 175 LEU A C 1
ATOM 1375 O O . LEU A 1 175 ? -2.805 11.413 5.095 1.00 95.38 175 LEU A O 1
ATOM 1379 N N . LYS A 1 176 ? -3.919 10.431 3.415 1.00 95.38 176 LYS A N 1
ATOM 1380 C CA . LYS A 1 176 ? -4.525 11.653 2.889 1.00 95.38 176 LYS A CA 1
ATOM 1381 C C . LYS A 1 176 ? -6.023 11.435 2.687 1.00 95.38 176 LYS A C 1
ATOM 1383 O O . LYS A 1 176 ? -6.427 10.889 1.658 1.00 95.38 176 LYS A O 1
ATOM 1388 N N . PRO A 1 177 ? -6.852 11.848 3.654 1.00 95.19 177 PRO A N 1
ATOM 1389 C CA . PRO A 1 177 ? -8.298 11.828 3.498 1.00 95.19 177 PRO A CA 1
ATOM 1390 C C . PRO A 1 177 ? -8.753 12.824 2.430 1.00 95.19 177 PRO A C 1
ATOM 1392 O O . PRO A 1 177 ? -8.126 13.866 2.222 1.00 95.19 177 PRO A O 1
ATOM 1395 N N . GLU A 1 178 ? -9.880 12.532 1.795 1.00 93.50 178 GLU A N 1
ATOM 1396 C CA . GLU A 1 178 ? -10.514 13.419 0.828 1.00 93.50 178 GLU A CA 1
ATOM 1397 C C . GLU A 1 178 ? -10.743 14.830 1.395 1.00 93.50 178 GLU A C 1
ATOM 1399 O O . GLU A 1 178 ? -11.242 15.008 2.510 1.00 93.50 178 GLU A O 1
ATOM 1404 N N . GLY A 1 179 ? -10.322 15.842 0.631 1.00 92.25 179 GLY A N 1
ATOM 1405 C CA . GLY A 1 179 ? -10.406 17.249 1.027 1.00 92.25 179 GLY A CA 1
ATOM 1406 C C . GLY A 1 179 ? -9.441 17.674 2.143 1.00 92.25 179 GLY A C 1
ATOM 1407 O O . GLY A 1 179 ? -9.545 18.802 2.620 1.00 92.25 179 GLY A O 1
ATOM 1408 N N . LYS A 1 180 ? -8.509 16.812 2.578 1.00 94.25 180 LYS A N 1
ATOM 1409 C CA . LYS A 1 180 ? -7.517 17.128 3.619 1.00 94.25 180 LYS A CA 1
ATOM 1410 C C . LYS A 1 180 ? -6.075 16.978 3.126 1.00 94.25 180 LYS A C 1
ATOM 1412 O O . LYS A 1 180 ? -5.787 16.359 2.099 1.00 94.25 180 LYS A O 1
ATOM 1417 N N . ASN A 1 181 ? -5.155 17.564 3.890 1.00 94.56 181 ASN A N 1
ATOM 1418 C CA . ASN A 1 181 ? -3.719 17.401 3.687 1.00 94.56 181 ASN A CA 1
ATOM 1419 C C . ASN A 1 181 ? -3.247 16.014 4.135 1.00 94.56 181 ASN A C 1
ATOM 1421 O O . ASN A 1 181 ? -3.940 15.311 4.873 1.00 94.56 181 ASN A O 1
ATOM 1425 N N . VAL A 1 182 ? -2.054 15.634 3.670 1.00 95.12 182 VAL A N 1
ATOM 1426 C CA . VAL A 1 182 ? -1.363 14.432 4.150 1.00 95.12 182 VAL A CA 1
ATOM 1427 C C . VAL A 1 182 ? -1.133 14.578 5.653 1.00 95.12 182 VAL A C 1
ATOM 1429 O O . VAL A 1 182 ? -0.668 15.623 6.106 1.00 95.12 182 VAL A O 1
ATOM 1432 N N . MET A 1 183 ? -1.467 13.542 6.414 1.00 95.81 183 MET A N 1
ATOM 1433 C CA . MET A 1 183 ? -1.344 13.513 7.868 1.00 95.81 183 MET A CA 1
ATOM 1434 C C . MET A 1 183 ? -0.809 12.166 8.348 1.00 95.81 183 MET A C 1
ATOM 1436 O O . MET A 1 183 ? -0.847 11.164 7.627 1.00 95.81 183 MET A O 1
ATOM 1440 N N . ASN A 1 184 ? -0.304 12.155 9.576 1.00 96.25 184 ASN A N 1
ATOM 1441 C CA . ASN A 1 184 ? 0.145 10.935 10.229 1.00 96.25 184 ASN A CA 1
ATOM 1442 C C . ASN A 1 184 ? -1.064 10.115 10.719 1.00 96.25 184 ASN A C 1
ATOM 1444 O O . ASN A 1 184 ? -2.147 10.662 10.952 1.00 96.25 184 ASN A O 1
ATOM 1448 N N . TYR A 1 185 ? -0.881 8.811 10.920 1.00 94.38 185 TYR A N 1
ATOM 1449 C CA . TYR A 1 185 ? -1.931 7.923 11.420 1.00 94.38 185 TYR A CA 1
ATOM 1450 C C . TYR A 1 185 ? -2.506 8.389 12.769 1.00 94.38 185 TYR A C 1
ATOM 1452 O O . TYR A 1 185 ? -3.704 8.251 12.993 1.00 94.38 185 TYR A O 1
ATOM 1460 N N . VAL A 1 186 ? -1.695 9.006 13.639 1.00 95.06 186 VAL A N 1
ATOM 1461 C CA . VAL A 1 186 ? -2.146 9.548 14.936 1.00 95.06 186 VAL A CA 1
ATOM 1462 C C . VAL A 1 186 ? -3.183 10.661 14.748 1.00 95.06 186 VAL A C 1
ATOM 1464 O O . VAL A 1 186 ? -4.236 10.648 15.388 1.00 95.06 186 VAL A O 1
ATOM 1467 N N . ASP A 1 187 ? -2.923 11.600 13.837 1.00 95.31 187 ASP A N 1
ATOM 1468 C CA . ASP A 1 187 ? -3.851 12.693 13.527 1.00 95.31 187 ASP A CA 1
ATOM 1469 C C . ASP A 1 187 ? -5.117 12.165 12.857 1.00 95.31 187 ASP A C 1
ATOM 1471 O O . ASP A 1 187 ? -6.222 12.644 13.126 1.00 95.31 187 ASP A O 1
ATOM 1475 N N . PHE A 1 188 ? -4.964 11.141 12.017 1.00 94.75 188 PHE A N 1
ATOM 1476 C CA . PHE A 1 188 ? -6.086 10.461 11.390 1.00 94.75 188 PHE A CA 1
ATOM 1477 C C . PHE A 1 188 ? -6.987 9.782 12.434 1.00 94.75 188 PHE A C 1
ATOM 1479 O O . PHE A 1 188 ? -8.199 10.005 12.420 1.00 94.75 188 PHE A O 1
ATOM 1486 N N . ILE A 1 189 ? -6.414 9.045 13.394 1.00 93.75 189 ILE A N 1
ATOM 1487 C CA . ILE A 1 189 ? -7.152 8.417 14.505 1.00 93.75 189 ILE A CA 1
ATOM 1488 C C . ILE A 1 189 ? -7.922 9.467 15.305 1.00 93.75 189 ILE A C 1
ATOM 1490 O O . ILE A 1 189 ? -9.130 9.323 15.504 1.00 93.75 189 ILE A O 1
ATOM 1494 N N . ASN A 1 190 ? -7.252 10.547 15.710 1.00 93.25 190 ASN A N 1
ATOM 1495 C CA . ASN A 1 190 ? -7.866 11.607 16.511 1.00 93.25 190 ASN A CA 1
ATOM 1496 C C . ASN A 1 190 ? -8.967 12.349 15.738 1.00 93.25 190 ASN A C 1
ATOM 1498 O O . ASN A 1 190 ? -10.045 12.612 16.273 1.00 93.25 190 ASN A O 1
ATOM 1502 N N . GLY A 1 191 ? -8.713 12.666 14.467 1.00 91.44 191 GLY A N 1
ATOM 1503 C CA . GLY A 1 191 ? -9.628 13.432 13.626 1.00 91.44 191 GLY A CA 1
ATOM 1504 C C . GLY A 1 191 ? -10.871 12.655 13.195 1.00 91.44 191 GLY A C 1
ATOM 1505 O O . GLY A 1 191 ? -11.941 13.248 13.063 1.00 91.44 191 GLY A O 1
ATOM 1506 N N . PHE A 1 192 ? -10.749 11.344 12.978 1.00 90.19 192 PHE A N 1
ATOM 1507 C CA . PHE A 1 192 ? -11.862 10.484 12.556 1.00 90.19 192 PHE A CA 1
ATOM 1508 C C . PHE A 1 192 ? -12.478 9.679 13.707 1.00 90.19 192 PHE A C 1
ATOM 1510 O O . PHE A 1 192 ? -13.508 9.031 13.506 1.00 90.19 192 PHE A O 1
ATOM 1517 N N . ARG A 1 193 ? -11.903 9.772 14.916 1.00 90.56 193 ARG A N 1
ATOM 1518 C CA . ARG A 1 193 ? -12.311 9.020 16.114 1.00 90.56 193 ARG A CA 1
ATOM 1519 C C . ARG A 1 193 ? -12.409 7.523 15.819 1.00 90.56 193 ARG A C 1
ATOM 1521 O O . ARG A 1 193 ? -13.445 6.902 16.055 1.00 90.56 193 ARG A O 1
ATOM 1528 N N . LEU A 1 194 ? -11.342 6.997 15.225 1.00 90.62 194 LEU A N 1
ATOM 1529 C CA . LEU A 1 194 ? -11.224 5.590 14.857 1.00 90.62 194 LEU A CA 1
ATOM 1530 C C . LEU A 1 194 ? -11.260 4.692 16.092 1.00 90.62 194 LEU A C 1
ATOM 1532 O O . LEU A 1 194 ? -10.667 5.021 17.121 1.00 90.62 194 LEU A O 1
ATOM 1536 N N . LYS A 1 195 ? -11.926 3.545 15.963 1.00 88.62 195 LYS A N 1
ATOM 1537 C CA . LYS A 1 195 ? -11.972 2.503 16.988 1.00 88.62 195 LYS A CA 1
ATOM 1538 C C . LYS A 1 195 ? -11.480 1.178 16.418 1.00 88.62 195 LYS A C 1
ATOM 1540 O O . LYS A 1 195 ? -11.591 0.92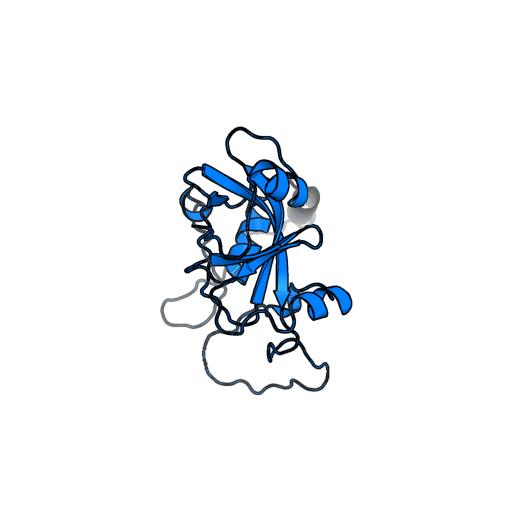3 15.221 1.00 88.62 195 LYS A O 1
ATOM 1545 N N . GLN A 1 196 ? -10.941 0.339 17.297 1.00 89.38 196 GLN A N 1
ATOM 1546 C CA . GLN A 1 196 ? -10.642 -1.053 16.969 1.00 89.38 196 GLN A CA 1
ATOM 1547 C C . GLN A 1 196 ? -11.942 -1.786 16.606 1.00 89.38 196 GLN A C 1
ATOM 1549 O O . GLN A 1 196 ? -12.989 -1.514 17.198 1.00 89.38 196 GLN A O 1
ATOM 1554 N N . GLY A 1 197 ? -11.869 -2.690 15.630 1.00 87.62 197 GLY A N 1
ATOM 1555 C CA . GLY A 1 197 ? -13.013 -3.441 15.111 1.00 87.62 197 GLY A CA 1
ATOM 1556 C C . GLY A 1 197 ? -13.785 -2.759 13.975 1.00 87.62 197 GLY A C 1
ATOM 1557 O O . GLY A 1 197 ? -14.700 -3.370 13.437 1.00 87.62 197 GLY A O 1
ATOM 1558 N N . GLU A 1 198 ? -13.445 -1.526 13.584 1.00 89.62 198 GLU A N 1
ATOM 1559 C CA . GLU A 1 198 ? -14.063 -0.890 12.411 1.00 89.62 198 GLU A CA 1
ATOM 1560 C C . GLU A 1 198 ? -13.530 -1.470 11.091 1.00 89.62 198 GLU A C 1
ATOM 1562 O O . GLU A 1 198 ? -12.376 -1.887 10.999 1.00 89.62 198 GLU A O 1
ATOM 1567 N N . GLU A 1 199 ? -14.379 -1.469 10.063 1.00 90.31 199 GLU A N 1
ATOM 1568 C CA . GLU A 1 199 ? -14.072 -1.977 8.722 1.00 90.31 199 GLU A CA 1
ATOM 1569 C C . GLU A 1 199 ? -13.527 -0.874 7.793 1.00 90.31 199 GLU A C 1
ATOM 1571 O O . GLU A 1 199 ? -14.073 0.233 7.714 1.00 90.31 199 GLU A O 1
ATOM 1576 N N . CYS A 1 200 ? -12.486 -1.209 7.032 1.00 83.75 200 CYS A N 1
ATOM 1577 C CA . CYS A 1 200 ? -11.874 -0.403 5.976 1.00 83.75 200 CYS A CA 1
ATOM 1578 C C . CYS A 1 200 ? -12.278 -0.954 4.601 1.00 83.75 200 CYS A C 1
ATOM 1580 O O . CYS A 1 200 ? -11.578 -1.809 4.061 1.00 83.75 200 CYS A O 1
ATOM 1582 N N . ARG A 1 201 ? -13.410 -0.482 4.063 1.00 74.94 201 ARG A N 1
ATOM 1583 C CA . ARG A 1 201 ? -13.912 -0.834 2.717 1.00 74.94 201 ARG A CA 1
ATOM 1584 C C . ARG A 1 201 ? -13.316 0.033 1.606 1.00 74.94 201 ARG A C 1
ATOM 1586 O O . ARG A 1 201 ? -12.462 0.886 1.923 1.00 74.94 201 ARG A O 1
#

Secondary structure (DSSP, 8-state):
--HHHHHHHHHHHHHHHHHT--HHHHS-------TT-------------GGGGB--TTTS-HHHHHHHHHHTTTTT-EEEEETTEEEEEEEEEEEE-TT-TTSS--S-------S-S---S--GGGTB----HHHHHTTTTS-TTPPTTBEEEESSS-EEEE-SSTTEEEEEEEEEETTS--EEHHHHHHHHT--TT-B--

Radius of gyration: 22.16 Å; chains: 1; bounding box: 51×46×59 Å